Protein AF-A0A5P8YWX4-F1 (afdb_monomer_lite)

pLDDT: mean 84.54, std 13.65, range [39.19, 94.75]

Foldseek 3Di:
DDDDDPPPPPPPPDPDPFDQDDPVLVLVLCLQVVPADCNPPGPVLSVVLVCLVPDPDDLLQSSQVSVCSRVVHDRDRQFAPDDPVLVVLLCVQDPDFPSRNDHNLLSVLLSVLSVDDDNVSSSVLNCQSGVFPQDAPEPQESATSNLQSSLCSLVVPDDPRNDHNSLSSNLVSLSSDPDDSVVSSVVNVVSVD

Radius of gyration: 18.34 Å; chains: 1; bounding box: 52×28×48 Å

Structure (mmCIF, N/CA/C/O backbone):
data_AF-A0A5P8YWX4-F1
#
_entry.id   AF-A0A5P8YWX4-F1
#
loop_
_atom_site.group_PDB
_atom_site.id
_atom_site.type_symbol
_atom_site.label_atom_id
_atom_site.label_alt_id
_atom_site.label_comp_id
_atom_site.label_asym_id
_atom_site.label_entity_id
_atom_site.label_seq_id
_atom_site.pdbx_PDB_ins_code
_atom_site.Cartn_x
_atom_site.Cartn_y
_atom_site.Cartn_z
_atom_site.occupancy
_atom_site.B_iso_or_equiv
_atom_site.auth_seq_id
_atom_site.auth_comp_id
_atom_site.auth_asym_id
_atom_site.auth_atom_id
_atom_site.pdbx_PDB_model_num
ATOM 1 N N . MET A 1 1 ? -32.167 -7.285 -23.814 1.00 39.19 1 MET A N 1
ATOM 2 C CA . MET A 1 1 ? -32.902 -8.255 -22.973 1.00 39.19 1 MET A CA 1
ATOM 3 C C . MET A 1 1 ? -32.133 -8.421 -21.667 1.00 39.19 1 MET A C 1
ATOM 5 O O . MET A 1 1 ? -30.959 -8.718 -21.764 1.00 39.19 1 MET A O 1
ATOM 9 N N . LYS A 1 2 ? -32.805 -8.225 -20.515 1.00 40.38 2 LYS A N 1
ATOM 10 C CA . LYS A 1 2 ? -32.455 -8.711 -19.153 1.00 40.38 2 LYS A CA 1
ATOM 11 C C . LYS A 1 2 ? -31.072 -8.261 -18.615 1.00 40.38 2 LYS A C 1
ATOM 13 O O . LYS A 1 2 ? -30.071 -8.886 -18.910 1.00 40.38 2 LYS A O 1
ATOM 18 N N . ARG A 1 3 ? -30.938 -7.102 -17.953 1.00 44.16 3 ARG A N 1
ATOM 19 C CA . ARG A 1 3 ? -31.113 -6.900 -16.490 1.00 44.16 3 ARG A CA 1
ATOM 20 C C . ARG A 1 3 ? -30.641 -8.101 -15.655 1.00 44.16 3 ARG A C 1
ATOM 22 O O . ARG A 1 3 ? -31.453 -8.976 -15.370 1.00 44.16 3 ARG A O 1
ATOM 29 N N . PHE A 1 4 ? -29.376 -8.095 -15.241 1.00 47.75 4 PHE A N 1
ATOM 30 C CA . PHE A 1 4 ? -28.921 -8.825 -14.059 1.00 47.75 4 PHE A CA 1
ATOM 31 C C . PHE A 1 4 ? -28.901 -7.838 -12.889 1.00 47.75 4 PHE A C 1
ATOM 33 O O . PHE A 1 4 ? -28.035 -6.979 -12.799 1.00 47.75 4 PHE A O 1
ATOM 40 N N . MET A 1 5 ? -29.945 -7.912 -12.062 1.00 52.62 5 MET A N 1
ATOM 41 C CA . MET A 1 5 ? -29.939 -7.395 -10.697 1.00 52.62 5 MET A CA 1
ATOM 42 C C . MET A 1 5 ? -29.104 -8.361 -9.858 1.00 52.62 5 MET A C 1
ATOM 44 O O . MET A 1 5 ? -29.556 -9.475 -9.596 1.00 52.62 5 MET A O 1
ATOM 48 N N . THR A 1 6 ? -27.926 -7.947 -9.415 1.00 44.12 6 THR A N 1
ATOM 49 C CA . THR A 1 6 ? -27.240 -8.557 -8.272 1.00 44.12 6 THR A CA 1
ATOM 50 C C . THR A 1 6 ? -27.617 -7.759 -7.033 1.00 44.12 6 THR A C 1
ATOM 52 O O . THR A 1 6 ? -26.902 -6.874 -6.588 1.00 44.12 6 THR A O 1
ATOM 55 N N . ALA A 1 7 ? -28.813 -8.034 -6.513 1.00 46.25 7 ALA A N 1
ATOM 56 C CA . ALA A 1 7 ? -29.233 -7.548 -5.207 1.00 46.25 7 ALA A CA 1
ATOM 57 C C . ALA A 1 7 ? -28.638 -8.471 -4.137 1.00 46.25 7 ALA A C 1
ATOM 59 O O . ALA A 1 7 ? -29.273 -9.442 -3.721 1.00 46.25 7 ALA A O 1
ATOM 60 N N . THR A 1 8 ? -27.411 -8.188 -3.708 1.00 49.12 8 THR A N 1
ATOM 61 C CA . THR A 1 8 ? -26.844 -8.800 -2.503 1.00 49.12 8 THR A CA 1
ATOM 62 C C . THR A 1 8 ? -27.389 -8.033 -1.303 1.00 49.12 8 THR A C 1
ATOM 64 O O . THR A 1 8 ? -26.783 -7.088 -0.814 1.00 49.12 8 THR A O 1
ATOM 67 N N . ALA A 1 9 ? -28.592 -8.391 -0.853 1.00 44.25 9 ALA A N 1
ATOM 68 C CA . ALA A 1 9 ? -29.139 -7.866 0.392 1.00 44.25 9 ALA A CA 1
ATOM 69 C C . ALA A 1 9 ? -28.382 -8.503 1.569 1.00 44.25 9 ALA A C 1
ATOM 71 O O . ALA A 1 9 ? -28.710 -9.612 2.000 1.00 44.25 9 ALA A O 1
ATOM 72 N N . LEU A 1 10 ? -27.355 -7.811 2.068 1.00 42.59 10 LEU A N 1
ATOM 73 C CA . LEU A 1 10 ? -26.602 -8.186 3.263 1.00 42.59 10 LEU A CA 1
ATOM 74 C C . LEU A 1 10 ? -27.523 -8.087 4.493 1.00 42.59 10 LEU A C 1
ATOM 76 O O . LEU A 1 10 ? -27.617 -7.061 5.159 1.00 42.59 10 LEU A O 1
ATOM 80 N N . THR A 1 11 ? -28.274 -9.153 4.771 1.00 48.34 11 THR A N 1
ATOM 81 C CA . THR A 1 11 ? -29.143 -9.234 5.952 1.00 48.34 11 THR A CA 1
ATOM 82 C C . THR A 1 11 ? -28.307 -9.701 7.143 1.00 48.34 11 THR A C 1
ATOM 84 O O . THR A 1 11 ? -28.280 -10.885 7.471 1.00 48.34 11 THR A O 1
ATOM 87 N N . LEU A 1 12 ? -27.594 -8.773 7.784 1.00 50.06 12 LEU A N 1
ATOM 88 C CA . LEU A 1 12 ? -26.880 -9.015 9.041 1.00 50.06 12 LEU A CA 1
ATOM 89 C C . LEU A 1 12 ? -27.844 -8.855 10.225 1.00 50.06 12 LEU A C 1
ATOM 91 O O . LEU A 1 12 ? -27.969 -7.790 10.819 1.00 50.06 12 LEU A O 1
ATOM 95 N N . ALA A 1 13 ? -28.549 -9.931 10.572 1.00 51.72 13 ALA A N 1
ATOM 96 C CA . ALA A 1 13 ? -29.266 -10.027 11.841 1.00 51.72 13 ALA A CA 1
ATOM 97 C C . ALA A 1 13 ? -28.353 -10.676 12.893 1.00 51.72 13 ALA A C 1
ATOM 99 O O . ALA A 1 13 ? -28.426 -11.881 13.129 1.00 51.72 13 ALA A O 1
ATOM 100 N N . LEU A 1 14 ? -27.490 -9.877 13.525 1.00 47.00 14 LEU A N 1
ATOM 101 C CA . LEU A 1 14 ? -26.753 -10.277 14.725 1.00 47.00 14 LEU A CA 1
ATOM 102 C C . LEU A 1 14 ? -27.191 -9.394 15.896 1.00 47.00 14 LEU A C 1
ATOM 104 O O . LEU A 1 14 ? -26.719 -8.278 16.078 1.00 47.00 14 LEU A O 1
ATOM 108 N N . THR A 1 15 ? -28.118 -9.905 16.707 1.00 47.19 15 THR A N 1
ATOM 109 C CA . THR A 1 15 ? -28.405 -9.363 18.040 1.00 47.19 15 THR A CA 1
ATOM 110 C C . THR A 1 15 ? -27.325 -9.847 19.008 1.00 47.19 15 THR A C 1
ATOM 112 O O . THR A 1 15 ? -27.522 -10.836 19.715 1.00 47.19 15 THR A O 1
ATOM 115 N N . ALA A 1 16 ? -26.171 -9.184 19.005 1.00 47.25 16 ALA A N 1
ATOM 116 C CA . ALA A 1 16 ? -25.170 -9.291 20.063 1.00 47.25 16 ALA A CA 1
ATOM 117 C C . ALA A 1 16 ? -25.320 -8.090 21.022 1.00 47.25 16 ALA A C 1
ATOM 119 O O . ALA A 1 16 ? -25.732 -7.015 20.580 1.00 47.25 16 ALA A O 1
ATOM 120 N N . PRO A 1 17 ? -25.070 -8.251 22.335 1.00 44.94 17 PRO A N 1
ATOM 121 C CA . PRO A 1 17 ? -25.056 -7.124 23.266 1.00 44.94 17 PRO A CA 1
ATOM 122 C C . PRO A 1 17 ? -23.995 -6.108 22.828 1.00 44.94 17 PRO A C 1
ATOM 124 O O . PRO A 1 17 ? -22.892 -6.509 22.470 1.00 44.94 17 PRO A O 1
ATOM 127 N N . ALA A 1 18 ? -24.357 -4.822 22.850 1.00 43.88 18 ALA A N 1
ATOM 128 C CA . ALA A 1 18 ? -23.499 -3.737 22.397 1.00 43.88 18 ALA A CA 1
ATOM 129 C C . ALA A 1 18 ? -22.221 -3.664 23.250 1.00 43.88 18 ALA A C 1
ATOM 131 O O . ALA A 1 18 ? -22.275 -3.259 24.417 1.00 43.88 18 ALA A O 1
ATOM 132 N N . TYR A 1 19 ? -21.097 -4.097 22.691 1.00 54.09 19 TYR A N 1
ATOM 133 C CA . TYR A 1 19 ? -19.775 -3.895 23.264 1.00 54.09 19 TYR A CA 1
ATOM 134 C C . TYR A 1 19 ? -19.095 -2.865 22.380 1.00 54.09 19 TYR A C 1
ATOM 136 O O . TYR A 1 19 ? -18.829 -3.147 21.217 1.00 54.09 19 TYR A O 1
ATOM 144 N N . ALA A 1 20 ? -18.800 -1.695 22.952 1.00 61.38 20 ALA A N 1
ATOM 145 C CA . ALA A 1 20 ? -17.949 -0.718 22.290 1.00 61.38 20 ALA A CA 1
ATOM 146 C C . ALA A 1 20 ? -16.670 -1.416 21.803 1.00 61.38 20 ALA A C 1
ATOM 148 O O . ALA A 1 20 ? -16.073 -2.192 22.558 1.00 61.38 20 ALA A O 1
ATOM 149 N N . ALA A 1 21 ? -16.291 -1.152 20.552 1.00 69.50 21 ALA A N 1
ATOM 150 C CA . ALA A 1 21 ? -15.071 -1.670 19.951 1.00 69.50 21 ALA A CA 1
ATOM 151 C C . ALA A 1 21 ? -13.876 -1.470 20.886 1.00 69.50 21 ALA A C 1
ATOM 153 O O . ALA A 1 21 ? -13.726 -0.414 21.507 1.00 69.50 21 ALA A O 1
ATOM 154 N N . THR A 1 22 ? -13.034 -2.490 21.011 1.00 83.81 22 THR A N 1
ATOM 155 C CA . THR A 1 22 ? -11.826 -2.386 21.826 1.00 83.81 22 THR A CA 1
ATOM 156 C C . THR A 1 22 ? -10.840 -1.408 21.189 1.00 83.81 22 THR A C 1
ATOM 158 O O . THR A 1 22 ? -10.772 -1.288 19.964 1.00 83.81 22 THR A O 1
ATOM 161 N N . ASP A 1 23 ? -10.010 -0.756 22.008 1.00 82.88 23 ASP A N 1
ATOM 162 C CA . ASP A 1 23 ? -8.981 0.175 21.517 1.00 82.88 23 ASP A CA 1
ATOM 163 C C . ASP A 1 23 ? -8.048 -0.480 20.476 1.00 82.88 23 ASP A C 1
ATOM 165 O O . ASP A 1 23 ? -7.588 0.173 19.542 1.00 82.88 23 ASP A O 1
ATOM 169 N N . GLY A 1 24 ? -7.798 -1.790 20.604 1.00 84.25 24 GLY A N 1
ATOM 170 C CA . GLY A 1 24 ? -6.988 -2.554 19.653 1.00 84.25 24 GLY A CA 1
ATOM 171 C C . GLY A 1 24 ? -7.667 -2.767 18.296 1.00 84.25 24 GLY A C 1
ATOM 172 O O . GLY A 1 24 ? -7.013 -2.665 17.259 1.00 84.25 24 GLY A O 1
ATOM 173 N N . GLU A 1 25 ? -8.975 -3.023 18.276 1.00 88.94 25 GLU A N 1
ATOM 174 C CA . GLU A 1 25 ? -9.748 -3.149 17.032 1.00 88.94 25 GLU A CA 1
ATOM 175 C C . GLU A 1 25 ? -9.835 -1.806 16.305 1.00 88.94 25 GLU A C 1
ATOM 177 O O . GLU A 1 25 ? -9.640 -1.750 15.092 1.00 88.94 25 GLU A O 1
ATOM 182 N N . VAL A 1 26 ? -10.041 -0.721 17.058 1.00 88.81 26 VAL A N 1
ATOM 183 C CA . VAL A 1 26 ? -10.022 0.648 16.531 1.00 88.81 26 VAL A CA 1
ATOM 184 C C . VAL A 1 26 ? -8.662 0.959 15.913 1.00 88.81 26 VAL A C 1
ATOM 186 O O . VAL A 1 26 ? -8.604 1.356 14.755 1.00 88.81 26 VAL A O 1
ATOM 189 N N . ALA A 1 27 ? -7.562 0.705 16.626 1.00 88.75 27 ALA A N 1
ATOM 190 C CA . ALA A 1 27 ? -6.216 0.925 16.094 1.00 88.75 27 ALA A CA 1
ATOM 191 C C . ALA A 1 27 ? -5.944 0.100 14.824 1.00 88.75 27 ALA A C 1
ATOM 193 O O . ALA A 1 27 ? -5.340 0.598 13.874 1.00 88.75 27 ALA A O 1
ATOM 194 N N . THR A 1 28 ? -6.434 -1.141 14.781 1.00 91.19 28 THR A N 1
ATOM 195 C CA . THR A 1 28 ? -6.302 -2.014 13.607 1.00 91.19 28 THR A CA 1
ATOM 196 C C . THR A 1 28 ? -7.016 -1.416 12.396 1.00 91.19 28 THR A C 1
ATOM 198 O O . THR A 1 28 ? -6.404 -1.287 11.340 1.00 91.19 28 THR A O 1
ATOM 201 N N . ILE A 1 29 ? -8.275 -0.994 12.540 1.00 92.31 29 ILE A N 1
ATOM 202 C CA . ILE A 1 29 ? -9.041 -0.369 11.449 1.00 92.31 29 ILE A CA 1
ATOM 203 C C . ILE A 1 29 ? -8.408 0.964 11.036 1.00 92.31 29 ILE A C 1
ATOM 205 O O . ILE A 1 29 ? -8.236 1.211 9.844 1.00 92.31 29 ILE A O 1
ATOM 209 N N . GLN A 1 30 ? -8.003 1.789 12.005 1.00 91.62 30 GLN A N 1
ATOM 210 C CA . GLN A 1 30 ? -7.370 3.083 11.751 1.00 91.62 30 GLN A CA 1
ATOM 211 C C . GLN A 1 30 ? -6.076 2.935 10.943 1.00 91.62 30 GLN A C 1
ATOM 213 O O . GLN A 1 30 ? -5.776 3.795 10.126 1.00 91.62 30 GLN A O 1
ATOM 218 N N . SER A 1 31 ? -5.342 1.828 11.104 1.00 91.88 31 SER A N 1
ATOM 219 C CA . SER A 1 31 ? -4.147 1.566 10.293 1.00 91.88 31 SER A CA 1
ATOM 220 C C . SER A 1 31 ? -4.445 1.427 8.795 1.00 91.88 31 SER A C 1
ATOM 222 O O . SER A 1 31 ? -3.581 1.713 7.984 1.00 91.88 31 SER A O 1
ATOM 224 N N . TYR A 1 32 ? -5.660 1.033 8.406 1.00 93.31 32 TYR A N 1
ATOM 225 C CA . TYR A 1 32 ? -6.084 0.960 7.001 1.00 93.31 32 TYR A CA 1
ATOM 226 C C . TYR A 1 32 ? -6.921 2.168 6.561 1.00 93.31 32 TYR A C 1
ATOM 228 O O . TYR A 1 32 ? -7.150 2.363 5.372 1.00 93.31 32 TYR A O 1
ATOM 236 N N . LEU A 1 33 ? -7.407 2.969 7.510 1.00 90.69 33 LEU A N 1
ATOM 237 C CA . LEU A 1 33 ? -8.182 4.183 7.270 1.00 90.69 33 LEU A CA 1
ATOM 238 C C . LEU A 1 33 ? -7.648 5.323 8.150 1.00 90.69 33 LEU A C 1
ATOM 240 O O . LEU A 1 33 ? -8.348 5.773 9.060 1.00 90.69 33 LEU A O 1
ATOM 244 N N . PRO A 1 34 ? -6.423 5.817 7.898 1.00 85.00 34 PRO A N 1
ATOM 245 C CA . PRO A 1 34 ? -5.757 6.756 8.800 1.00 85.00 34 PRO A CA 1
ATOM 246 C C . PRO A 1 34 ? -6.531 8.067 8.985 1.00 85.00 34 PRO A C 1
ATOM 248 O O . PRO A 1 34 ? -6.456 8.678 10.048 1.00 85.00 34 PRO A O 1
ATOM 251 N N . GLU A 1 35 ? -7.321 8.468 7.988 1.00 82.31 35 GLU A N 1
ATOM 252 C CA . GLU A 1 35 ? -8.102 9.711 7.995 1.00 82.31 35 GLU A CA 1
ATOM 253 C C . GLU A 1 35 ? -9.564 9.532 8.437 1.00 82.31 35 GLU A C 1
ATOM 255 O O . GLU A 1 35 ? -10.283 10.522 8.584 1.00 82.31 35 GLU A O 1
ATOM 260 N N . ALA A 1 36 ? -10.035 8.296 8.638 1.00 84.31 36 ALA A N 1
ATOM 261 C CA . ALA A 1 36 ? -11.423 8.058 9.020 1.00 84.31 36 ALA A CA 1
ATOM 262 C C . ALA A 1 36 ? -11.627 8.301 10.518 1.00 84.31 36 ALA A C 1
ATOM 264 O O . ALA A 1 36 ? -10.879 7.787 11.347 1.00 84.31 36 ALA A O 1
ATOM 265 N N . ASP A 1 37 ? -12.679 9.033 10.881 1.00 86.06 37 ASP A N 1
ATOM 266 C CA . ASP A 1 37 ? -13.138 9.072 12.269 1.00 86.06 37 ASP A CA 1
ATOM 267 C C . ASP A 1 37 ? -14.084 7.892 12.515 1.00 86.06 37 ASP A C 1
ATOM 269 O O . ASP A 1 37 ? -15.264 7.922 12.153 1.00 86.06 37 ASP A O 1
ATOM 273 N N . ILE A 1 38 ? -13.548 6.833 13.123 1.00 85.06 38 ILE A N 1
ATOM 274 C CA . ILE A 1 38 ? -14.308 5.615 13.431 1.00 85.06 38 ILE A CA 1
ATOM 275 C C . ILE A 1 38 ? -14.880 5.602 14.854 1.00 85.06 38 ILE A C 1
ATOM 277 O O . ILE A 1 38 ? -15.528 4.635 15.249 1.00 85.06 38 ILE A O 1
ATOM 281 N N . SER A 1 39 ? -14.696 6.676 15.631 1.00 82.44 39 SER A N 1
ATOM 282 C CA . SER A 1 39 ? -15.174 6.752 17.021 1.00 82.44 39 SER A CA 1
ATOM 283 C C . SER A 1 39 ? -16.701 6.683 17.142 1.00 82.44 39 SER A C 1
ATOM 285 O O . SER A 1 39 ? -17.233 6.251 18.165 1.00 82.44 39 SER A O 1
ATOM 287 N N . GLY A 1 40 ? -17.409 7.096 16.087 1.00 82.00 40 GLY A N 1
ATOM 288 C CA . GLY A 1 40 ? -18.867 7.048 15.989 1.00 82.00 40 GLY A CA 1
ATOM 289 C C . GLY A 1 40 ? -19.425 5.783 15.336 1.00 82.00 40 GLY A C 1
ATOM 290 O O . GLY A 1 40 ? -20.639 5.705 15.139 1.00 82.00 40 GLY A O 1
ATOM 291 N N . TRP A 1 41 ? -18.582 4.820 14.952 1.00 87.19 41 TRP A N 1
ATOM 292 C CA . TRP A 1 41 ? -19.046 3.608 14.281 1.00 87.19 41 TRP A CA 1
ATOM 293 C C . TRP A 1 41 ? -19.828 2.698 15.227 1.00 87.19 41 TRP A C 1
ATOM 295 O O . TRP A 1 41 ? -19.520 2.556 16.408 1.00 87.19 41 TRP A O 1
ATOM 305 N N . SER A 1 42 ? -20.849 2.046 14.677 1.00 88.31 42 SER A N 1
ATOM 306 C CA . SER A 1 42 ? -21.568 0.978 15.367 1.00 88.31 42 SER A CA 1
ATOM 307 C C . SER A 1 42 ? -20.741 -0.307 15.424 1.00 88.31 42 SER A C 1
ATOM 309 O O . SER A 1 42 ? -19.942 -0.587 14.530 1.00 88.31 42 SER A O 1
ATOM 311 N N . ASP A 1 43 ? -21.014 -1.159 16.411 1.00 84.75 43 ASP A N 1
ATOM 312 C CA . ASP A 1 43 ? -20.374 -2.476 16.548 1.00 84.75 43 ASP A CA 1
ATOM 313 C C . ASP A 1 43 ? -20.510 -3.329 15.273 1.00 84.75 43 ASP A C 1
ATOM 315 O O . ASP A 1 43 ? -19.611 -4.086 14.913 1.00 84.75 43 ASP A O 1
ATOM 319 N N . ALA A 1 44 ? -21.623 -3.180 14.544 1.00 87.19 44 ALA A N 1
ATOM 320 C CA . ALA A 1 44 ? -21.840 -3.859 13.270 1.00 87.19 44 ALA A CA 1
ATOM 321 C C . ALA A 1 44 ? -20.883 -3.367 12.169 1.00 87.19 44 ALA A C 1
ATOM 323 O O . ALA A 1 44 ? -20.388 -4.178 11.383 1.00 87.19 44 ALA A O 1
ATOM 324 N N . GLN A 1 45 ? -20.595 -2.062 12.120 1.00 90.31 45 GLN A N 1
ATOM 325 C CA . GLN A 1 45 ? -19.623 -1.485 11.184 1.00 90.31 45 GLN A CA 1
ATOM 326 C C . GLN A 1 45 ? -18.201 -1.917 11.541 1.00 90.31 45 GLN A C 1
ATOM 328 O O . GLN A 1 45 ? -17.468 -2.363 10.663 1.00 90.31 45 GLN A O 1
ATOM 333 N N . VAL A 1 46 ? -17.841 -1.892 12.827 1.00 91.62 46 VAL A N 1
ATOM 334 C CA . VAL A 1 46 ? -16.531 -2.368 13.302 1.00 91.62 46 VAL A CA 1
ATOM 335 C C . VAL A 1 46 ? -16.343 -3.850 12.982 1.00 91.62 46 VAL A C 1
ATOM 337 O O . VAL A 1 46 ? -15.333 -4.232 12.399 1.00 91.62 46 VAL A O 1
ATOM 340 N N . SER A 1 47 ? -17.339 -4.691 13.272 1.00 91.00 47 SER A N 1
ATOM 341 C CA . SER A 1 47 ? -17.283 -6.116 12.935 1.00 91.00 47 SER A CA 1
ATOM 342 C C . SER A 1 47 ? -17.155 -6.347 11.425 1.00 91.00 47 SER A C 1
ATOM 344 O O . SER A 1 47 ? -16.388 -7.209 10.998 1.00 91.00 47 SER A O 1
ATOM 346 N N . SER A 1 48 ? -17.859 -5.560 10.607 1.00 92.44 48 SER A N 1
ATOM 347 C CA . SER A 1 48 ? -17.751 -5.639 9.145 1.00 92.44 48 SER A CA 1
ATOM 348 C C . SER A 1 48 ? -16.350 -5.262 8.660 1.00 92.44 48 SER A C 1
ATOM 350 O O . SER A 1 48 ? -15.785 -5.976 7.837 1.00 92.44 48 SER A O 1
ATOM 352 N N . ALA A 1 49 ? -15.756 -4.206 9.217 1.00 93.50 49 ALA A N 1
ATOM 353 C CA . ALA A 1 49 ? -14.399 -3.785 8.891 1.00 93.50 49 ALA A CA 1
ATOM 354 C C . ALA A 1 49 ? -13.349 -4.832 9.269 1.00 93.50 49 ALA A C 1
ATOM 356 O O . ALA A 1 49 ? -12.495 -5.165 8.454 1.00 93.50 49 ALA A O 1
ATOM 357 N N . LEU A 1 50 ? -13.445 -5.424 10.461 1.00 93.31 50 LEU A N 1
ATOM 358 C CA . LEU A 1 50 ? -12.531 -6.493 10.870 1.00 93.31 50 LEU A CA 1
ATOM 359 C C . LEU A 1 50 ? -12.655 -7.729 9.969 1.00 93.31 50 LEU A C 1
ATOM 361 O O . LEU A 1 50 ? -11.645 -8.328 9.614 1.00 93.31 50 LEU A O 1
ATOM 365 N N . ASN A 1 51 ? -13.869 -8.090 9.542 1.00 94.31 51 ASN A N 1
ATOM 366 C CA . ASN A 1 51 ? -14.061 -9.185 8.585 1.00 94.31 51 ASN A CA 1
ATOM 367 C C . ASN A 1 51 ? -13.421 -8.892 7.218 1.00 94.31 51 ASN A C 1
ATOM 369 O O . ASN A 1 51 ? -12.923 -9.816 6.582 1.00 94.31 51 ASN A O 1
ATOM 373 N N . ILE A 1 52 ? -13.427 -7.631 6.772 1.00 94.62 52 ILE A N 1
ATOM 374 C CA . ILE A 1 52 ? -12.718 -7.206 5.557 1.00 94.62 52 ILE A CA 1
ATOM 375 C C . ILE A 1 52 ? -11.203 -7.336 5.763 1.00 94.62 52 ILE A C 1
ATOM 377 O O . ILE A 1 52 ? -10.529 -7.920 4.924 1.00 94.62 52 ILE A O 1
ATOM 381 N N . ILE A 1 53 ? -10.671 -6.857 6.890 1.00 93.31 53 ILE A N 1
ATOM 382 C CA . ILE A 1 53 ? -9.229 -6.891 7.193 1.00 93.31 53 ILE A CA 1
ATOM 383 C C . ILE A 1 53 ? -8.692 -8.323 7.273 1.00 93.31 53 ILE A C 1
ATOM 385 O O . ILE A 1 53 ? -7.602 -8.595 6.786 1.00 93.31 53 ILE A O 1
ATOM 389 N N . TYR A 1 54 ? -9.451 -9.250 7.859 1.00 93.19 54 TYR A N 1
ATOM 390 C CA . TYR A 1 54 ? -9.051 -10.657 7.977 1.00 93.19 54 TYR A CA 1
ATOM 391 C C . TYR A 1 54 ? -9.416 -11.518 6.760 1.00 93.19 54 TYR A C 1
ATOM 393 O O . TYR A 1 54 ? -9.316 -12.746 6.816 1.00 93.19 54 TYR A O 1
ATOM 401 N N . SER A 1 55 ? -9.880 -10.902 5.673 1.00 92.25 55 SER A N 1
ATOM 402 C CA . SER A 1 55 ? -10.123 -11.604 4.417 1.00 92.25 55 SER A CA 1
ATOM 403 C C . SER A 1 55 ? -8.807 -12.034 3.754 1.00 92.25 55 SER A C 1
ATOM 405 O O . SER A 1 55 ? -7.722 -11.610 4.138 1.00 92.25 55 SER A O 1
ATOM 407 N N . ASN A 1 56 ? -8.905 -12.886 2.733 1.00 88.06 56 ASN A N 1
ATOM 408 C CA . ASN A 1 56 ? -7.763 -13.254 1.891 1.00 88.06 56 ASN A CA 1
ATOM 409 C C . ASN A 1 56 ? -7.664 -12.347 0.646 1.00 88.06 56 ASN A C 1
ATOM 411 O O . ASN A 1 56 ? -7.181 -12.784 -0.400 1.00 88.06 56 ASN A O 1
ATOM 415 N N . ASP A 1 57 ? -8.222 -11.137 0.727 1.00 89.06 57 ASP A N 1
ATOM 416 C CA . ASP A 1 57 ? -8.171 -10.146 -0.343 1.00 89.06 57 ASP A CA 1
ATOM 417 C C . ASP A 1 57 ? -6.814 -9.426 -0.361 1.00 89.06 57 ASP A C 1
ATOM 419 O O . ASP A 1 57 ? -6.064 -9.447 0.617 1.00 89.06 57 ASP A O 1
ATOM 423 N N . SER A 1 58 ? -6.499 -8.766 -1.477 1.00 87.56 58 SER A N 1
ATOM 424 C CA . SER A 1 58 ? -5.310 -7.914 -1.555 1.00 87.56 58 SER A CA 1
ATOM 425 C C . SER A 1 58 ? -5.438 -6.713 -0.612 1.00 87.56 58 SER A C 1
ATOM 427 O O . SER A 1 58 ? -6.545 -6.247 -0.334 1.00 87.56 58 SER A O 1
ATOM 429 N N . ARG A 1 59 ? -4.319 -6.137 -0.156 1.00 88.19 59 ARG A N 1
ATOM 430 C CA . ARG A 1 59 ? -4.367 -4.917 0.670 1.00 88.19 59 ARG A CA 1
ATOM 431 C C . ARG A 1 59 ? -5.086 -3.759 -0.015 1.00 88.19 59 ARG A C 1
ATOM 433 O O . ARG A 1 59 ? -5.805 -3.021 0.648 1.00 88.19 59 ARG A O 1
ATOM 440 N N . ALA A 1 60 ? -4.919 -3.623 -1.329 1.00 88.06 60 ALA A N 1
ATOM 441 C CA . ALA A 1 60 ? -5.628 -2.619 -2.113 1.00 88.06 60 ALA A CA 1
ATOM 442 C C . ALA A 1 60 ? -7.152 -2.813 -2.026 1.00 88.06 60 ALA A C 1
ATOM 444 O O . ALA A 1 60 ? -7.886 -1.855 -1.775 1.00 88.06 60 ALA A O 1
ATOM 445 N N . ASP A 1 61 ? -7.626 -4.056 -2.152 1.00 90.19 61 ASP A N 1
ATOM 446 C CA . ASP A 1 61 ? -9.046 -4.388 -2.011 1.00 90.19 61 ASP A CA 1
ATOM 447 C C . ASP A 1 61 ? -9.544 -4.195 -0.580 1.00 90.19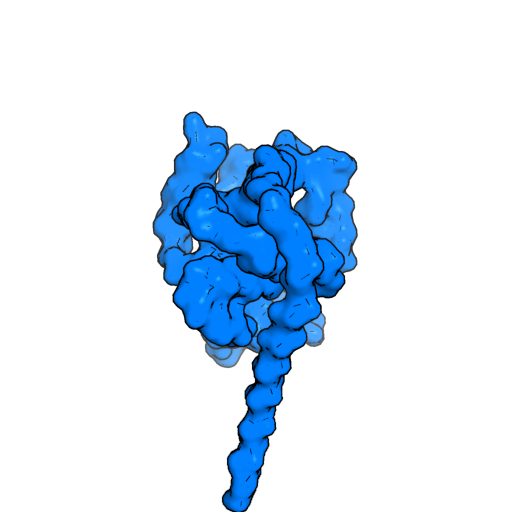 61 ASP A C 1
ATOM 449 O O . ASP A 1 61 ? -10.651 -3.695 -0.386 1.00 90.19 61 ASP A O 1
ATOM 453 N N . ILE A 1 62 ? -8.745 -4.567 0.425 1.00 91.81 62 ILE A N 1
ATOM 454 C CA . ILE A 1 62 ? -9.064 -4.346 1.841 1.00 91.81 62 ILE A CA 1
ATOM 455 C C . ILE A 1 62 ? -9.273 -2.852 2.086 1.00 91.81 62 ILE A C 1
ATOM 457 O O . ILE A 1 62 ? -10.344 -2.461 2.552 1.00 91.81 62 ILE A O 1
ATOM 461 N N . THR A 1 63 ? -8.304 -2.011 1.719 1.00 90.00 63 THR A N 1
ATOM 462 C CA . THR A 1 63 ? -8.407 -0.554 1.865 1.00 90.00 63 THR A CA 1
ATOM 463 C C . THR A 1 63 ? -9.624 -0.016 1.121 1.00 90.00 63 THR A C 1
ATOM 465 O O . THR A 1 63 ? -10.431 0.697 1.711 1.00 90.00 63 THR A O 1
ATOM 468 N N . GLY A 1 64 ? -9.821 -0.402 -0.142 1.00 89.38 64 GLY A N 1
ATOM 469 C CA . GLY A 1 64 ? -10.949 0.076 -0.938 1.00 89.38 64 GLY A CA 1
ATOM 470 C C . GLY A 1 64 ? -12.311 -0.321 -0.357 1.00 89.38 64 GLY A C 1
ATOM 471 O O . GLY A 1 64 ? -13.221 0.507 -0.286 1.00 89.38 64 GLY A O 1
ATOM 472 N N . LYS A 1 65 ? -12.458 -1.559 0.129 1.00 91.88 65 LYS A N 1
ATOM 473 C CA . LYS A 1 65 ? -13.680 -2.036 0.801 1.00 91.88 65 LYS A CA 1
ATOM 474 C C . LYS A 1 65 ? -13.926 -1.307 2.117 1.00 91.88 65 LYS A C 1
ATOM 476 O O . LYS A 1 65 ? -15.073 -0.991 2.426 1.00 91.88 65 LYS A O 1
ATOM 481 N N . LEU A 1 66 ? -12.873 -1.021 2.881 1.00 92.31 66 LEU A N 1
ATOM 482 C CA . LEU A 1 66 ? -12.968 -0.243 4.115 1.00 92.31 66 LEU A CA 1
ATOM 483 C C . LEU A 1 66 ? -13.366 1.210 3.840 1.00 92.31 66 LEU A C 1
ATOM 485 O O . LEU A 1 66 ? -14.225 1.744 4.539 1.00 92.31 66 LEU A O 1
ATOM 489 N N . SER A 1 67 ? -12.801 1.838 2.808 1.00 89.06 67 SER A N 1
ATOM 490 C CA . SER A 1 67 ? -13.180 3.195 2.403 1.00 89.06 67 SER A CA 1
ATOM 491 C C . SER A 1 67 ? -14.632 3.253 1.928 1.00 89.06 67 SER A C 1
ATOM 493 O O . SER A 1 67 ? -15.362 4.158 2.325 1.00 89.06 67 SER A O 1
ATOM 495 N N . ALA A 1 68 ? -15.082 2.261 1.155 1.00 89.88 68 ALA A N 1
ATOM 496 C CA . ALA A 1 68 ? -16.478 2.149 0.738 1.00 89.88 68 ALA A CA 1
ATOM 497 C C . ALA A 1 68 ? -17.417 1.962 1.943 1.00 89.88 68 ALA A C 1
ATOM 499 O O . ALA A 1 68 ? -18.435 2.643 2.045 1.00 89.88 68 ALA A O 1
ATOM 500 N N . LEU A 1 69 ? -17.039 1.117 2.910 1.00 91.12 69 LEU A N 1
ATOM 501 C CA . LEU A 1 69 ? -17.784 0.949 4.161 1.00 91.12 69 LEU A CA 1
ATOM 502 C C . LEU A 1 69 ? -17.873 2.259 4.963 1.00 91.12 69 LEU A C 1
ATOM 504 O O . LEU A 1 69 ? -18.924 2.553 5.528 1.00 91.12 69 LEU A O 1
ATOM 508 N N . TYR A 1 70 ? -16.794 3.045 5.010 1.00 89.88 70 TYR A N 1
ATOM 509 C CA . TYR A 1 70 ? -16.773 4.348 5.680 1.00 89.88 70 TYR A CA 1
ATOM 510 C C . TYR A 1 70 ? -17.674 5.380 4.989 1.00 89.88 70 TYR A C 1
ATOM 512 O O . TYR A 1 70 ? -18.372 6.135 5.665 1.00 89.88 70 TYR A O 1
ATOM 520 N N . ALA A 1 71 ? -17.672 5.399 3.656 1.00 88.00 71 ALA A N 1
ATOM 521 C CA . ALA A 1 71 ? -18.486 6.304 2.851 1.00 88.00 71 ALA A CA 1
ATOM 522 C C . ALA A 1 71 ? -19.965 5.874 2.736 1.00 88.00 71 ALA A C 1
ATOM 524 O O . ALA A 1 71 ? -20.773 6.650 2.231 1.00 88.00 71 ALA A O 1
ATOM 525 N N . ASP A 1 72 ? -20.322 4.677 3.224 1.00 86.56 72 ASP A N 1
ATOM 526 C CA . ASP A 1 72 ? -21.619 4.018 2.992 1.00 86.56 72 ASP A CA 1
ATOM 527 C C . ASP A 1 72 ? -21.917 3.825 1.490 1.00 86.56 72 ASP A C 1
ATOM 529 O O . ASP A 1 72 ? -23.024 4.048 0.995 1.00 86.56 72 ASP A O 1
ATOM 533 N N . GLU A 1 73 ? -20.887 3.421 0.745 1.00 86.50 73 GLU A N 1
ATOM 534 C CA . GLU A 1 73 ? -20.916 3.217 -0.702 1.00 86.50 73 GLU A CA 1
ATOM 535 C C . GLU A 1 73 ? -20.667 1.749 -1.082 1.00 86.50 73 GLU A C 1
ATOM 537 O O . GLU A 1 73 ? -20.162 0.936 -0.305 1.00 86.50 73 GLU A O 1
ATOM 542 N N . GLU A 1 74 ? -21.031 1.391 -2.315 1.00 83.31 74 GLU A N 1
ATOM 543 C CA . GLU A 1 74 ? -20.670 0.091 -2.881 1.00 83.31 74 GLU A CA 1
ATOM 544 C C . GLU A 1 74 ? -19.195 0.102 -3.293 1.00 83.31 74 GLU A C 1
ATOM 546 O O . GLU A 1 74 ? -18.754 0.981 -4.033 1.00 83.31 74 GLU A O 1
ATOM 551 N N . PHE A 1 75 ? -18.435 -0.901 -2.845 1.00 83.88 75 PHE A N 1
ATOM 552 C CA . PHE A 1 75 ? -17.057 -1.069 -3.288 1.00 83.88 75 PHE A CA 1
ATOM 553 C C . PHE A 1 75 ? -17.016 -1.394 -4.781 1.00 83.88 75 PHE A C 1
ATOM 555 O O . PHE A 1 75 ? -17.491 -2.444 -5.221 1.00 83.88 75 PHE A O 1
ATOM 562 N N . VAL A 1 76 ? -16.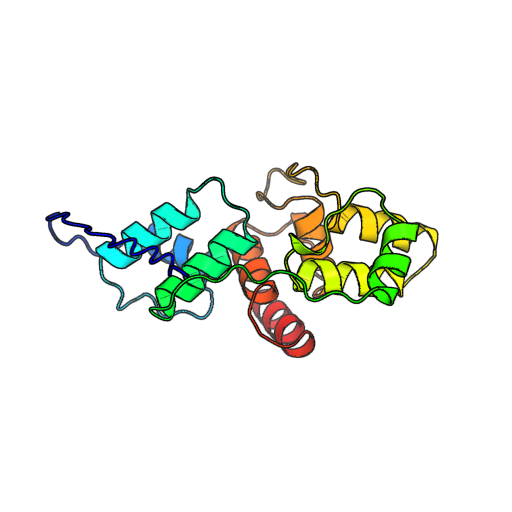384 -0.509 -5.543 1.00 78.38 76 VAL A N 1
ATOM 563 C CA . VAL A 1 76 ? -16.023 -0.750 -6.936 1.00 78.38 76 VAL A CA 1
ATOM 564 C C . VAL A 1 76 ? -14.505 -0.914 -6.986 1.00 78.38 76 VAL A C 1
ATOM 566 O O . VAL A 1 76 ? -13.801 0.032 -6.627 1.00 78.38 76 VAL A O 1
ATOM 569 N N . PRO A 1 77 ? -13.984 -2.077 -7.420 1.00 71.31 77 PRO A N 1
ATOM 570 C CA . PRO A 1 77 ? -12.550 -2.264 -7.584 1.00 71.31 77 PRO A CA 1
ATOM 571 C C . PRO A 1 77 ? -11.989 -1.184 -8.509 1.00 71.31 77 PRO A C 1
ATOM 573 O O . PRO A 1 77 ? -12.448 -1.029 -9.645 1.00 71.31 77 PRO A O 1
ATOM 576 N N . MET A 1 78 ? -11.010 -0.426 -8.021 1.00 65.88 78 MET A N 1
ATOM 577 C CA . MET A 1 78 ? -10.323 0.582 -8.822 1.00 65.88 78 MET A CA 1
ATOM 578 C C . MET A 1 78 ? -9.289 -0.106 -9.709 1.00 65.88 78 MET A C 1
ATOM 580 O O . MET A 1 78 ? -8.121 -0.234 -9.355 1.00 65.88 78 MET A O 1
ATOM 584 N N . THR A 1 79 ? -9.743 -0.573 -10.866 1.00 75.25 79 THR A N 1
ATOM 585 C CA . THR A 1 79 ? -8.882 -1.151 -11.900 1.00 75.25 79 THR A CA 1
ATOM 586 C C . THR A 1 79 ? -8.086 -0.070 -12.614 1.00 75.25 79 THR A C 1
ATOM 588 O O . THR A 1 79 ? -8.614 1.017 -12.887 1.00 75.25 79 THR A O 1
ATOM 591 N N . ALA A 1 80 ? -6.849 -0.382 -12.990 1.00 83.06 80 ALA A N 1
ATOM 592 C CA . ALA A 1 80 ? -6.045 0.542 -13.764 1.00 83.06 80 ALA A CA 1
ATOM 593 C C . ALA A 1 80 ? -6.667 0.870 -15.132 1.00 83.06 80 ALA A C 1
ATOM 595 O O . ALA A 1 80 ? -7.100 0.001 -15.888 1.00 83.06 80 ALA A O 1
ATOM 596 N N . SER A 1 81 ? -6.697 2.159 -15.457 1.00 86.56 81 SER A N 1
ATOM 597 C CA . SER A 1 81 ? -7.005 2.689 -16.783 1.00 86.56 81 SER A CA 1
ATOM 598 C C . SER A 1 81 ? -5.689 2.977 -17.490 1.00 86.56 81 SER A C 1
ATOM 600 O O . SER A 1 81 ? -5.174 4.088 -17.409 1.00 86.56 81 SER A O 1
ATOM 602 N N . ILE A 1 82 ? -5.151 1.956 -18.152 1.00 89.25 82 ILE A N 1
ATOM 603 C CA . ILE A 1 82 ? -3.857 1.994 -18.836 1.00 89.25 82 ILE A CA 1
ATOM 604 C C . ILE A 1 82 ? -4.034 2.139 -20.356 1.00 89.25 82 ILE A C 1
ATOM 606 O O . ILE A 1 82 ? -4.981 1.607 -20.943 1.00 89.25 82 ILE A O 1
ATOM 610 N N . THR A 1 83 ? -3.133 2.869 -21.012 1.00 91.62 83 THR A N 1
ATOM 611 C CA . THR A 1 83 ? -3.116 3.036 -22.474 1.00 91.62 83 THR A CA 1
ATOM 612 C C . THR A 1 83 ? -2.257 1.979 -23.176 1.00 91.62 83 THR A C 1
ATOM 614 O O . THR A 1 83 ? -1.342 1.413 -22.587 1.00 91.62 83 THR A O 1
ATOM 617 N N . GLU A 1 84 ? -2.482 1.752 -24.478 1.00 90.75 84 GLU A N 1
ATOM 618 C CA . GLU A 1 84 ? -1.642 0.839 -25.282 1.00 90.75 84 GLU A CA 1
ATOM 619 C C . GLU A 1 84 ? -0.157 1.240 -25.284 1.00 90.75 84 GLU A C 1
ATOM 621 O O . GLU A 1 84 ? 0.719 0.381 -25.330 1.00 90.75 84 GLU A O 1
ATOM 626 N N . ALA A 1 85 ? 0.134 2.543 -25.225 1.00 90.69 85 ALA A N 1
ATOM 627 C CA . ALA A 1 85 ? 1.506 3.036 -25.177 1.00 90.69 85 ALA A CA 1
ATOM 628 C C . ALA A 1 85 ? 2.187 2.705 -23.841 1.00 90.69 85 ALA A C 1
ATOM 630 O O . ALA A 1 85 ? 3.361 2.353 -23.828 1.00 90.69 85 ALA A O 1
ATOM 631 N N . GLU A 1 86 ? 1.458 2.799 -22.730 1.00 92.62 86 GLU A N 1
ATOM 632 C CA . GLU A 1 86 ? 1.966 2.441 -21.403 1.00 92.62 86 GLU A CA 1
ATOM 633 C C . GLU A 1 86 ? 2.116 0.929 -21.249 1.00 92.62 86 GLU A C 1
ATOM 635 O O . GLU A 1 86 ? 3.135 0.486 -20.729 1.00 92.62 86 GLU A O 1
ATOM 640 N N . ILE A 1 87 ? 1.174 0.141 -21.781 1.00 91.88 87 ILE A N 1
ATOM 641 C CA . ILE A 1 87 ? 1.315 -1.319 -21.872 1.00 91.88 87 ILE A CA 1
ATOM 642 C C . ILE A 1 87 ? 2.605 -1.665 -22.618 1.00 91.88 87 ILE A C 1
ATOM 644 O O . ILE A 1 87 ? 3.427 -2.401 -22.092 1.00 91.88 87 ILE A O 1
ATOM 648 N N . ALA A 1 88 ? 2.843 -1.069 -23.791 1.00 91.75 88 ALA A N 1
ATOM 649 C CA . ALA A 1 88 ? 4.053 -1.337 -24.568 1.00 91.75 88 ALA A CA 1
ATOM 650 C C . ALA A 1 88 ? 5.351 -0.975 -23.823 1.00 91.75 88 ALA A C 1
ATOM 652 O O . ALA A 1 88 ? 6.377 -1.611 -24.051 1.00 91.75 88 ALA A O 1
ATOM 653 N N . ILE A 1 89 ? 5.317 0.036 -22.945 1.00 91.56 89 ILE A N 1
ATOM 654 C CA . ILE A 1 89 ? 6.452 0.380 -22.078 1.00 91.56 89 ILE A CA 1
ATOM 655 C C . ILE A 1 89 ? 6.660 -0.704 -21.018 1.00 91.56 89 ILE A C 1
ATOM 657 O O . ILE A 1 89 ? 7.793 -1.110 -20.791 1.00 91.56 89 ILE A O 1
ATOM 661 N N . LEU A 1 90 ? 5.600 -1.161 -20.349 1.00 93.19 90 LEU A N 1
ATOM 662 C CA . LEU A 1 90 ? 5.712 -2.147 -19.270 1.00 93.19 90 LEU A CA 1
ATOM 663 C C . LEU A 1 90 ? 6.026 -3.561 -19.792 1.00 93.19 90 LEU A C 1
ATOM 665 O O . LEU A 1 90 ? 6.813 -4.266 -19.156 1.00 93.19 90 LEU A O 1
ATOM 669 N N . ASP A 1 91 ? 5.504 -3.927 -20.965 1.00 93.06 91 ASP A N 1
ATOM 670 C CA . ASP A 1 91 ? 5.754 -5.202 -21.657 1.00 93.06 91 ASP A CA 1
ATOM 671 C C . ASP A 1 91 ? 7.239 -5.391 -22.035 1.00 93.06 91 ASP A C 1
ATOM 673 O O . ASP A 1 91 ? 7.704 -6.512 -22.243 1.00 93.06 91 ASP A O 1
ATOM 677 N N . GLU A 1 92 ? 8.024 -4.307 -22.111 1.00 91.06 92 GLU A N 1
ATOM 678 C CA . GLU A 1 92 ? 9.480 -4.389 -22.305 1.00 91.06 92 GLU A CA 1
ATOM 679 C C . GLU A 1 92 ? 10.191 -5.023 -21.093 1.00 91.06 92 GLU A C 1
ATOM 681 O O . GLU A 1 92 ? 11.262 -5.622 -21.230 1.00 91.06 92 GLU A O 1
ATOM 686 N N . TYR A 1 93 ? 9.595 -4.927 -19.901 1.00 91.25 93 TYR A N 1
ATOM 687 C CA . TYR A 1 93 ? 10.213 -5.342 -18.640 1.00 91.25 93 TYR A CA 1
ATOM 688 C C . TYR A 1 93 ? 9.647 -6.649 -18.083 1.00 91.25 93 TYR A C 1
ATOM 690 O O . TYR A 1 93 ? 10.406 -7.451 -17.513 1.00 91.25 93 TYR A O 1
ATOM 698 N N . VAL A 1 94 ? 8.334 -6.848 -18.224 1.00 90.81 94 VAL A N 1
ATOM 699 C CA . VAL A 1 94 ? 7.577 -7.991 -17.699 1.00 90.81 94 VAL A CA 1
ATOM 700 C C . VAL A 1 94 ? 6.624 -8.526 -18.759 1.00 90.81 94 VAL A C 1
ATOM 702 O O . VAL A 1 94 ? 6.027 -7.755 -19.491 1.00 90.81 94 VAL A O 1
ATOM 705 N N . ASP A 1 95 ? 6.465 -9.847 -18.822 1.00 89.62 95 ASP A N 1
ATOM 706 C CA . ASP A 1 95 ? 5.535 -10.507 -19.745 1.00 89.62 95 ASP A CA 1
ATOM 707 C C . ASP A 1 95 ? 4.386 -11.161 -18.962 1.00 89.62 95 ASP A C 1
ATOM 709 O O . ASP A 1 95 ? 4.570 -11.614 -17.827 1.00 89.62 95 ASP A O 1
ATOM 713 N N . GLY A 1 96 ? 3.205 -11.226 -19.578 1.00 84.81 96 GLY A N 1
ATOM 714 C CA . GLY A 1 96 ? 2.037 -11.937 -19.053 1.00 84.81 96 GLY A CA 1
ATOM 715 C C . GLY A 1 96 ? 1.322 -11.276 -17.869 1.00 84.81 96 GLY A C 1
ATOM 716 O O . GLY A 1 96 ? 0.553 -11.956 -17.190 1.00 84.81 96 GLY A O 1
ATOM 717 N N . VAL A 1 97 ? 1.556 -9.986 -17.610 1.00 88.50 97 VAL A N 1
ATOM 718 C CA . VAL A 1 97 ? 0.865 -9.231 -16.552 1.00 88.50 97 VAL A CA 1
ATOM 719 C C . VAL A 1 97 ? -0.46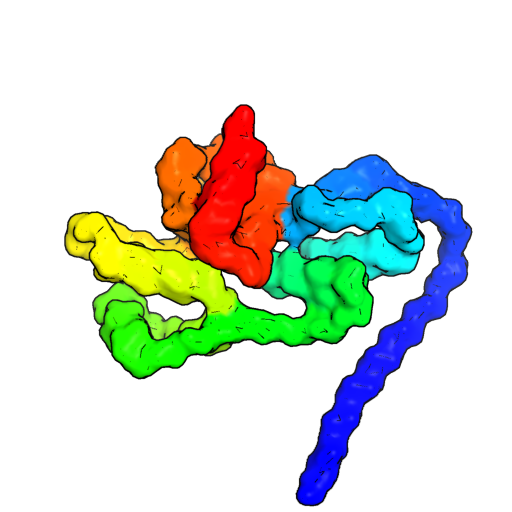5 -8.690 -17.078 1.00 88.50 97 VAL A C 1
ATOM 721 O O . VAL A 1 97 ? -0.515 -8.017 -18.104 1.00 88.50 97 VAL A O 1
ATOM 724 N N . ASP A 1 98 ? -1.557 -8.951 -16.358 1.00 88.81 98 ASP A N 1
ATOM 725 C CA . ASP A 1 98 ? -2.840 -8.298 -16.626 1.00 88.81 98 ASP A CA 1
ATOM 726 C C . ASP A 1 98 ? -2.920 -6.973 -15.862 1.00 88.81 98 ASP A C 1
ATOM 728 O O . ASP A 1 98 ? -3.391 -6.908 -14.725 1.00 88.81 98 ASP A O 1
ATOM 732 N N . TYR A 1 99 ? -2.456 -5.898 -16.500 1.00 87.69 99 TYR A N 1
ATOM 733 C CA . TYR A 1 99 ? -2.439 -4.556 -15.911 1.00 87.69 99 TYR A CA 1
ATOM 734 C C . TYR A 1 99 ? -3.825 -4.049 -15.511 1.00 87.69 99 TYR A C 1
ATOM 736 O O . TYR A 1 99 ? -3.934 -3.225 -14.609 1.00 87.69 99 TYR A O 1
ATOM 744 N N . THR A 1 100 ? -4.892 -4.539 -16.149 1.00 85.31 100 THR A N 1
ATOM 745 C CA . THR A 1 100 ? -6.261 -4.096 -15.847 1.00 85.31 100 THR A CA 1
ATOM 746 C C . THR A 1 100 ? -6.760 -4.622 -14.505 1.00 85.31 100 THR A C 1
ATOM 748 O O . THR A 1 100 ? -7.672 -4.047 -13.920 1.00 85.31 100 THR A O 1
ATOM 751 N N . MET A 1 101 ? -6.137 -5.679 -13.988 1.00 83.88 101 MET A N 1
ATOM 752 C CA . MET A 1 101 ? -6.424 -6.240 -12.669 1.00 83.88 101 MET A CA 1
ATOM 753 C C . MET A 1 101 ? -5.587 -5.600 -11.557 1.00 83.88 101 MET A C 1
ATOM 755 O O . MET A 1 101 ? -5.777 -5.931 -10.389 1.00 83.88 101 MET A O 1
ATOM 759 N N . LEU A 1 102 ? -4.658 -4.704 -11.900 1.00 87.50 102 LEU A N 1
ATOM 760 C CA . LEU A 1 102 ? -3.808 -4.035 -10.925 1.00 87.50 102 LEU A CA 1
ATOM 761 C C . LEU A 1 102 ? -4.442 -2.728 -10.426 1.00 87.50 102 LEU A C 1
ATOM 763 O O . LEU A 1 102 ? -5.166 -2.059 -11.176 1.00 87.50 102 LEU A O 1
ATOM 767 N N . PRO A 1 103 ? -4.139 -2.320 -9.181 1.00 88.81 103 PRO A N 1
ATOM 768 C CA . PRO A 1 103 ? -4.489 -0.996 -8.688 1.00 88.81 103 PRO A CA 1
ATOM 769 C C . PRO A 1 103 ? -3.806 0.102 -9.512 1.00 88.81 103 PRO A C 1
ATOM 771 O O . PRO A 1 103 ? -2.635 -0.027 -9.881 1.00 88.81 103 PRO A O 1
ATOM 774 N N . GLN A 1 104 ? -4.502 1.224 -9.728 1.00 88.88 104 GLN A N 1
ATOM 775 C CA . GLN A 1 104 ? -3.932 2.390 -10.421 1.00 88.88 104 GLN A CA 1
ATOM 776 C C . GLN A 1 104 ? -2.572 2.846 -9.861 1.00 88.88 104 GLN A C 1
ATOM 778 O O . GLN A 1 104 ? -1.639 2.998 -10.648 1.00 88.88 104 GLN A O 1
ATOM 783 N N . PRO A 1 105 ? -2.389 2.993 -8.531 1.00 90.25 105 PRO A N 1
ATOM 784 C CA . PRO A 1 105 ? -1.110 3.444 -7.980 1.00 90.25 105 PRO A CA 1
ATOM 785 C C . PRO A 1 105 ? 0.059 2.506 -8.299 1.00 90.25 105 PRO A C 1
ATOM 787 O O . PRO A 1 105 ? 1.185 2.966 -8.476 1.00 90.25 105 PRO A O 1
ATOM 790 N N . THR A 1 106 ? -0.201 1.200 -8.411 1.00 92.31 106 THR A N 1
ATOM 791 C CA . THR A 1 106 ? 0.808 0.199 -8.782 1.00 92.31 106 THR A CA 1
ATOM 792 C C . THR A 1 106 ? 1.261 0.389 -10.226 1.00 92.31 106 THR A C 1
ATOM 794 O O . THR A 1 106 ? 2.461 0.378 -10.506 1.00 92.31 106 THR A O 1
ATOM 797 N N . VAL A 1 107 ? 0.317 0.621 -11.142 1.00 92.44 107 VAL A N 1
ATOM 798 C CA . VAL A 1 107 ? 0.614 0.878 -12.558 1.00 92.44 107 VAL A CA 1
ATOM 799 C C . VAL A 1 107 ? 1.343 2.209 -12.733 1.00 92.44 107 VAL A C 1
ATOM 801 O O . VAL A 1 107 ? 2.383 2.251 -13.392 1.00 92.44 107 VAL A O 1
ATOM 804 N N . ASP A 1 108 ? 0.876 3.271 -12.079 1.00 91.44 108 ASP A N 1
ATOM 805 C CA . ASP A 1 108 ? 1.521 4.587 -12.113 1.00 91.44 108 ASP A CA 1
ATOM 806 C C . ASP A 1 108 ? 2.959 4.529 -11.579 1.00 91.44 108 ASP A C 1
ATOM 808 O O . ASP A 1 108 ? 3.881 5.102 -12.170 1.00 91.44 108 ASP A O 1
ATOM 812 N N . ALA A 1 109 ? 3.176 3.809 -10.474 1.00 92.00 109 ALA A N 1
ATOM 813 C CA . ALA A 1 109 ? 4.505 3.584 -9.921 1.00 92.00 109 ALA A CA 1
ATOM 814 C C . ALA A 1 109 ? 5.399 2.800 -10.889 1.00 92.00 109 ALA A C 1
ATOM 816 O O . ALA A 1 109 ? 6.570 3.152 -11.049 1.00 92.00 109 ALA A O 1
ATOM 817 N N . ALA A 1 110 ? 4.865 1.782 -11.570 1.00 93.69 110 ALA A N 1
ATOM 818 C CA . ALA A 1 110 ? 5.622 0.986 -12.530 1.00 93.69 110 ALA A CA 1
ATOM 819 C C . ALA A 1 110 ? 6.015 1.804 -13.767 1.00 93.69 110 ALA A C 1
ATOM 821 O O . ALA A 1 110 ? 7.164 1.750 -14.202 1.00 93.69 110 ALA A O 1
ATOM 822 N N . ILE A 1 111 ? 5.109 2.632 -14.295 1.00 92.38 111 ILE A N 1
ATOM 823 C CA . ILE A 1 111 ? 5.405 3.544 -15.409 1.00 92.38 111 ILE A CA 1
ATOM 824 C C . ILE A 1 111 ? 6.473 4.561 -14.991 1.00 92.38 111 ILE A C 1
ATOM 826 O O . ILE A 1 111 ? 7.441 4.787 -15.722 1.00 92.38 111 ILE A O 1
ATOM 830 N N . ALA A 1 112 ? 6.345 5.146 -13.797 1.00 91.12 112 ALA A N 1
ATOM 831 C CA . ALA A 1 112 ? 7.344 6.068 -13.265 1.00 91.12 112 ALA A CA 1
ATOM 832 C C . ALA A 1 112 ? 8.712 5.386 -13.086 1.00 91.12 112 ALA A C 1
ATOM 834 O O . ALA A 1 112 ? 9.745 5.980 -13.408 1.00 91.12 112 ALA A O 1
ATOM 835 N N . ALA A 1 113 ? 8.733 4.133 -12.622 1.00 91.81 113 ALA A N 1
ATOM 836 C CA . ALA A 1 113 ? 9.947 3.333 -12.511 1.00 91.81 113 ALA A CA 1
ATOM 837 C C . ALA A 1 113 ? 10.574 3.063 -13.887 1.00 91.81 113 ALA A C 1
ATOM 839 O O . ALA A 1 113 ? 11.765 3.296 -14.049 1.00 91.81 113 ALA A O 1
ATOM 840 N N . ALA A 1 114 ? 9.789 2.684 -14.898 1.00 91.31 114 ALA A N 1
ATOM 841 C CA . ALA A 1 114 ? 10.268 2.455 -16.265 1.00 91.31 114 ALA A CA 1
ATOM 842 C C . ALA A 1 114 ? 10.887 3.709 -16.916 1.00 91.31 114 ALA A C 1
ATOM 844 O O . ALA A 1 114 ? 11.740 3.613 -17.800 1.00 91.31 114 ALA A O 1
ATOM 845 N N . GLN A 1 115 ? 10.472 4.900 -16.482 1.00 88.06 115 GLN A N 1
ATOM 846 C CA . GLN A 1 115 ? 10.912 6.176 -17.049 1.00 88.06 115 GLN A CA 1
ATOM 847 C C . GLN A 1 115 ? 12.029 6.869 -16.249 1.00 88.06 115 GLN A C 1
ATOM 849 O O . GLN A 1 115 ? 12.538 7.900 -16.695 1.00 88.06 115 GLN A O 1
ATOM 854 N N . SER A 1 116 ? 12.438 6.340 -15.090 1.00 82.06 116 SER A N 1
ATOM 855 C CA . SER A 1 116 ? 13.369 7.017 -14.174 1.00 82.06 116 SER A CA 1
ATOM 856 C C . SER A 1 116 ? 14.557 6.148 -13.743 1.00 82.06 116 SER A C 1
ATOM 858 O O . SER A 1 116 ? 14.458 4.935 -13.639 1.00 82.06 116 SER A O 1
ATOM 860 N N . GLY A 1 117 ? 15.711 6.771 -13.477 1.00 72.56 117 GLY A N 1
ATOM 861 C CA . GLY A 1 117 ? 16.924 6.070 -13.019 1.00 72.56 117 GLY A CA 1
ATOM 862 C C . GLY A 1 117 ? 17.739 5.404 -14.134 1.00 72.56 117 GLY A C 1
ATOM 863 O O . GLY A 1 117 ? 17.523 5.681 -15.317 1.00 72.56 117 GLY A O 1
ATOM 864 N N . ASP A 1 118 ? 18.689 4.553 -13.746 1.00 77.06 118 ASP A N 1
ATOM 865 C CA . ASP A 1 118 ? 19.563 3.800 -14.654 1.00 77.06 118 ASP A CA 1
ATOM 866 C C . ASP A 1 118 ? 18.865 2.547 -15.206 1.00 77.06 118 ASP A C 1
ATOM 868 O O . ASP A 1 118 ? 17.998 1.970 -14.559 1.00 77.06 118 ASP A O 1
ATOM 872 N N . GLU A 1 119 ? 19.239 2.114 -16.413 1.00 73.06 119 GLU A N 1
ATOM 873 C CA . GLU A 1 119 ? 18.520 1.081 -17.181 1.00 73.06 119 GLU A CA 1
ATOM 874 C C . GLU A 1 119 ? 18.352 -0.257 -16.439 1.00 73.06 119 GLU A C 1
ATOM 876 O O . GLU A 1 119 ? 17.266 -0.832 -16.451 1.00 73.06 119 GLU A O 1
ATOM 881 N N . SER A 1 120 ? 19.385 -0.718 -15.727 1.00 73.06 120 SER A N 1
ATOM 882 C CA . SER A 1 120 ? 19.310 -1.945 -14.920 1.00 73.06 120 SER A CA 1
ATOM 883 C C . SER A 1 120 ? 18.373 -1.799 -13.715 1.00 73.06 120 SER A C 1
ATOM 885 O O . SER A 1 120 ? 17.573 -2.691 -13.447 1.00 73.06 120 SER A O 1
ATOM 887 N N . ASP A 1 121 ? 18.416 -0.651 -13.034 1.00 83.31 121 ASP A N 1
ATOM 888 C CA . ASP A 1 121 ? 17.600 -0.388 -11.843 1.00 83.31 121 ASP A CA 1
ATOM 889 C C . ASP A 1 121 ? 16.109 -0.248 -12.191 1.00 83.31 121 ASP A C 1
ATOM 891 O O . ASP A 1 121 ? 15.244 -0.557 -11.369 1.00 83.31 121 ASP A O 1
ATOM 895 N N . ARG A 1 122 ? 15.791 0.198 -13.415 1.00 87.94 122 ARG A N 1
ATOM 896 C CA . ARG A 1 122 ? 14.410 0.287 -13.919 1.00 87.94 122 ARG A CA 1
ATOM 897 C C . ARG A 1 122 ? 13.752 -1.077 -13.956 1.00 87.94 122 ARG A C 1
ATOM 899 O O . ARG A 1 122 ? 12.660 -1.245 -13.422 1.00 87.94 122 ARG A O 1
ATOM 906 N N . ALA A 1 123 ? 14.423 -2.045 -14.575 1.00 88.38 123 ALA A N 1
ATOM 907 C CA . ALA A 1 123 ? 13.845 -3.357 -14.811 1.00 88.38 123 ALA A CA 1
ATOM 908 C C . ALA A 1 123 ? 13.526 -4.087 -13.504 1.00 88.38 123 ALA A C 1
ATOM 910 O O . ALA A 1 123 ? 12.459 -4.686 -13.382 1.00 88.38 123 ALA A O 1
ATOM 911 N N . ASP A 1 124 ? 14.411 -3.985 -12.515 1.00 89.19 124 ASP A N 1
ATOM 912 C CA . ASP A 1 124 ? 14.209 -4.624 -11.216 1.00 89.19 124 ASP A CA 1
ATOM 913 C C . ASP A 1 124 ? 13.068 -3.965 -10.429 1.00 89.19 124 ASP A C 1
ATOM 915 O O . ASP A 1 124 ? 12.242 -4.665 -9.844 1.00 89.19 124 ASP A O 1
ATOM 919 N N . ARG A 1 125 ? 12.937 -2.633 -10.483 1.00 88.81 125 ARG A N 1
ATOM 920 C CA . ARG A 1 125 ? 11.822 -1.916 -9.836 1.00 88.81 125 ARG A CA 1
ATOM 921 C C . ARG A 1 125 ? 10.477 -2.202 -10.491 1.00 88.81 125 ARG A C 1
ATOM 923 O O . ARG A 1 125 ? 9.493 -2.415 -9.790 1.00 88.81 125 ARG A O 1
ATOM 930 N N . VAL A 1 126 ? 10.428 -2.219 -11.823 1.00 93.19 126 VAL A N 1
ATOM 931 C CA . VAL A 1 126 ? 9.203 -2.538 -12.571 1.00 93.19 126 VAL A CA 1
ATOM 932 C C . VAL A 1 126 ? 8.759 -3.971 -12.269 1.00 93.19 126 VAL A C 1
ATOM 934 O O . VAL A 1 126 ? 7.580 -4.199 -12.008 1.00 93.19 126 VAL A O 1
ATOM 937 N N . ARG A 1 127 ? 9.695 -4.928 -12.216 1.00 91.75 127 ARG A N 1
ATOM 938 C CA . ARG A 1 127 ? 9.398 -6.313 -11.818 1.00 91.75 127 ARG A CA 1
ATOM 939 C C . ARG A 1 127 ? 8.887 -6.413 -10.392 1.00 91.75 127 ARG A C 1
ATOM 941 O O . ARG A 1 127 ? 7.866 -7.056 -10.190 1.00 91.75 127 ARG A O 1
ATOM 948 N N . ALA A 1 128 ? 9.547 -5.755 -9.441 1.00 91.69 128 ALA A N 1
ATOM 949 C CA . ALA A 1 128 ? 9.119 -5.756 -8.046 1.00 91.69 128 ALA A CA 1
ATOM 950 C C . ALA A 1 128 ? 7.661 -5.292 -7.894 1.00 91.69 128 ALA A C 1
ATOM 952 O O . ALA A 1 128 ? 6.892 -5.924 -7.185 1.00 91.69 128 ALA A O 1
ATOM 953 N N . LEU A 1 129 ? 7.262 -4.235 -8.610 1.00 92.75 129 LEU A N 1
ATOM 954 C CA . LEU A 1 129 ? 5.904 -3.682 -8.550 1.00 92.75 129 LEU A CA 1
ATOM 955 C C . LEU A 1 129 ? 4.835 -4.572 -9.200 1.00 92.75 129 LEU A C 1
ATOM 957 O O . LEU A 1 129 ? 3.692 -4.576 -8.751 1.00 92.75 129 LEU A O 1
ATOM 961 N N . LEU A 1 130 ? 5.174 -5.266 -10.289 1.00 91.88 130 LEU A N 1
ATOM 962 C CA . LEU A 1 130 ? 4.190 -5.919 -11.163 1.00 91.88 130 LEU A CA 1
ATOM 963 C C . LEU A 1 130 ? 4.158 -7.445 -11.048 1.00 91.88 130 LEU A C 1
ATOM 965 O O . LEU A 1 130 ? 3.182 -8.068 -11.459 1.00 91.88 130 LEU A O 1
ATOM 969 N N . GLN A 1 131 ? 5.224 -8.047 -10.531 1.00 88.56 131 GLN A N 1
ATOM 970 C CA . GLN A 1 131 ? 5.372 -9.491 -10.346 1.00 88.56 131 GLN A CA 1
ATOM 971 C C . GLN A 1 131 ? 5.600 -9.824 -8.873 1.00 88.56 131 GLN A C 1
ATOM 973 O O . GLN A 1 131 ? 6.390 -10.709 -8.552 1.00 88.56 131 GLN A O 1
ATOM 978 N N . ASP A 1 132 ? 4.921 -9.093 -7.992 1.00 83.62 132 ASP A N 1
ATOM 979 C CA . ASP A 1 132 ? 4.944 -9.363 -6.563 1.00 83.62 132 ASP A CA 1
ATOM 980 C C . ASP A 1 132 ? 4.526 -10.815 -6.297 1.00 83.62 132 ASP A C 1
ATOM 982 O O . ASP A 1 132 ? 3.433 -11.250 -6.669 1.00 83.62 132 ASP A O 1
ATOM 986 N N . ASP A 1 133 ? 5.423 -11.581 -5.687 1.00 79.44 133 ASP A N 1
ATOM 987 C CA . ASP A 1 133 ? 5.212 -12.988 -5.346 1.00 79.44 133 ASP A CA 1
ATOM 988 C C . ASP A 1 133 ? 4.414 -13.157 -4.046 1.00 79.44 133 ASP A C 1
ATOM 990 O O . ASP A 1 133 ? 4.055 -14.277 -3.670 1.00 79.44 133 ASP A O 1
ATOM 994 N N . GLY A 1 134 ? 4.091 -12.039 -3.387 1.00 81.06 134 GLY A N 1
ATOM 995 C CA . GLY A 1 134 ? 3.380 -12.002 -2.118 1.00 81.06 134 GLY A CA 1
ATOM 996 C C . GLY A 1 134 ? 4.246 -12.443 -0.940 1.00 81.06 134 GLY A C 1
ATOM 997 O O . GLY A 1 134 ? 3.720 -12.637 0.159 1.00 81.06 134 GLY A O 1
ATOM 998 N N . GLU A 1 135 ? 5.554 -12.633 -1.141 1.00 84.69 135 GLU A N 1
ATOM 999 C CA . GLU A 1 135 ? 6.461 -12.990 -0.061 1.00 84.69 135 GLU A CA 1
ATOM 1000 C C . GLU A 1 135 ? 6.785 -11.762 0.789 1.00 84.69 135 GLU A C 1
ATOM 1002 O O . GLU A 1 135 ? 7.106 -10.680 0.291 1.00 84.69 135 GLU A O 1
ATOM 1007 N N . MET A 1 136 ? 6.707 -11.945 2.109 1.00 88.00 136 MET A N 1
ATOM 1008 C CA . MET A 1 136 ? 7.087 -10.905 3.055 1.00 88.00 136 MET A CA 1
ATOM 1009 C C . MET A 1 136 ? 8.591 -10.666 2.978 1.00 88.00 136 MET A C 1
ATOM 1011 O O . MET A 1 136 ? 9.396 -11.597 3.039 1.00 88.00 136 MET A O 1
ATOM 1015 N N . VAL A 1 137 ? 8.969 -9.399 2.928 1.00 87.00 137 VAL A N 1
ATOM 1016 C CA . VAL A 1 137 ? 10.372 -8.979 2.827 1.00 87.00 137 VAL A CA 1
ATOM 1017 C C . VAL A 1 137 ? 11.109 -8.926 4.169 1.00 87.00 137 VAL A C 1
ATOM 1019 O O . VAL A 1 137 ? 12.338 -8.844 4.199 1.00 87.00 137 VAL A O 1
ATOM 1022 N N . SER A 1 138 ? 10.378 -8.940 5.285 1.00 86.75 138 SER A N 1
ATOM 1023 C CA . SER A 1 138 ? 10.908 -8.757 6.638 1.00 86.75 138 SER A CA 1
ATOM 1024 C C . SER A 1 138 ? 10.086 -9.543 7.664 1.00 86.75 138 SER A C 1
ATOM 1026 O O . SER A 1 138 ? 8.938 -9.894 7.422 1.00 86.75 138 SER A O 1
ATOM 1028 N N . GLU A 1 139 ? 10.671 -9.807 8.835 1.00 86.12 139 GLU A N 1
ATOM 1029 C CA . GLU A 1 139 ? 9.938 -10.325 10.004 1.00 86.12 139 GLU A CA 1
ATOM 1030 C C . GLU A 1 139 ? 9.241 -9.204 10.800 1.00 86.12 139 GLU A C 1
ATOM 1032 O O . GLU A 1 139 ? 8.429 -9.482 11.679 1.00 86.12 139 GLU A O 1
ATOM 1037 N N . MET A 1 140 ? 9.586 -7.938 10.529 1.00 88.00 140 MET A N 1
ATOM 1038 C CA . MET A 1 140 ? 9.086 -6.772 11.269 1.00 88.00 140 MET A CA 1
ATOM 1039 C C . MET A 1 140 ? 7.661 -6.380 10.864 1.00 88.00 140 MET A C 1
ATOM 1041 O O . MET A 1 140 ? 6.897 -5.870 11.684 1.00 88.00 140 MET A O 1
ATOM 1045 N N . ASN A 1 141 ? 7.331 -6.597 9.594 1.00 91.62 141 ASN A N 1
ATOM 1046 C CA . ASN A 1 141 ? 6.031 -6.313 9.018 1.00 91.62 141 ASN A CA 1
ATOM 1047 C C . ASN A 1 141 ? 5.731 -7.288 7.876 1.00 91.62 141 ASN A C 1
ATOM 1049 O O . ASN A 1 141 ? 6.586 -8.033 7.408 1.00 91.62 141 ASN A O 1
ATOM 1053 N N . THR A 1 142 ? 4.489 -7.252 7.435 1.00 88.94 142 THR A N 1
ATOM 1054 C CA . THR A 1 142 ? 3.897 -8.114 6.417 1.00 88.94 142 THR A CA 1
ATOM 1055 C C . THR A 1 142 ? 3.935 -7.482 5.025 1.00 88.94 142 THR A C 1
ATOM 1057 O O . THR A 1 142 ? 3.189 -7.917 4.151 1.00 88.94 142 THR A O 1
ATOM 1060 N N . ALA A 1 143 ? 4.760 -6.449 4.811 1.00 92.38 143 ALA A N 1
ATOM 1061 C CA . ALA A 1 143 ? 4.923 -5.852 3.492 1.00 92.38 143 ALA A CA 1
ATOM 1062 C C . ALA A 1 143 ? 5.532 -6.870 2.526 1.00 92.38 143 ALA A C 1
ATOM 1064 O O . ALA A 1 143 ? 6.480 -7.587 2.869 1.00 92.38 143 ALA A O 1
ATOM 1065 N N . THR A 1 144 ? 5.008 -6.899 1.310 1.00 93.44 144 THR A N 1
ATOM 1066 C CA . THR A 1 144 ? 5.566 -7.689 0.212 1.00 93.44 144 THR A CA 1
ATOM 1067 C C . THR A 1 144 ? 6.639 -6.913 -0.550 1.00 93.44 144 THR A C 1
ATOM 1069 O O . THR A 1 144 ? 6.827 -5.707 -0.352 1.00 93.44 144 THR A O 1
ATOM 1072 N N . THR A 1 145 ? 7.348 -7.582 -1.462 1.00 92.06 145 THR A N 1
ATOM 1073 C CA . THR A 1 145 ? 8.340 -6.923 -2.327 1.00 92.06 145 THR A CA 1
ATOM 1074 C C . THR A 1 145 ? 7.698 -5.812 -3.162 1.00 92.06 145 THR A C 1
ATOM 1076 O O . THR A 1 145 ? 8.254 -4.712 -3.266 1.00 92.06 145 THR A O 1
ATOM 1079 N N . GLY A 1 146 ? 6.508 -6.065 -3.709 1.00 92.00 146 GLY A N 1
ATOM 1080 C CA . GLY A 1 146 ? 5.753 -5.072 -4.469 1.00 92.00 146 GLY A CA 1
ATOM 1081 C C . GLY A 1 146 ? 5.278 -3.900 -3.623 1.00 92.00 146 GLY A C 1
ATOM 1082 O O . GLY A 1 146 ? 5.392 -2.753 -4.052 1.00 92.00 146 GLY A O 1
ATOM 1083 N N . GLU A 1 147 ? 4.820 -4.149 -2.399 1.00 94.38 147 GLU A N 1
ATOM 1084 C CA . GLU A 1 147 ? 4.363 -3.098 -1.485 1.00 94.38 147 GLU A CA 1
ATOM 1085 C C . GLU A 1 147 ? 5.508 -2.198 -1.013 1.00 94.38 147 GLU A C 1
ATOM 1087 O O . GLU A 1 147 ? 5.353 -0.975 -0.968 1.00 94.38 147 GLU A O 1
ATOM 1092 N N . VAL A 1 148 ? 6.684 -2.768 -0.741 1.00 94.44 148 VAL A N 1
ATOM 1093 C CA . VAL A 1 148 ? 7.897 -1.989 -0.450 1.00 94.44 148 VAL A CA 1
ATOM 1094 C C . VAL A 1 148 ? 8.259 -1.112 -1.639 1.00 94.44 148 VAL A C 1
ATOM 1096 O O . VAL A 1 148 ? 8.444 0.094 -1.475 1.00 94.44 148 VAL A O 1
ATOM 1099 N N . ALA A 1 149 ? 8.325 -1.691 -2.841 1.00 93.50 149 ALA A N 1
ATOM 1100 C CA . ALA A 1 149 ? 8.645 -0.940 -4.050 1.00 93.50 149 ALA A CA 1
ATOM 1101 C C . ALA A 1 149 ? 7.624 0.180 -4.304 1.00 93.50 149 ALA A C 1
ATOM 1103 O O . ALA A 1 149 ? 7.999 1.288 -4.701 1.00 93.50 149 ALA A O 1
ATOM 1104 N N . LEU A 1 150 ? 6.345 -0.084 -4.023 1.00 94.56 150 LEU A N 1
ATOM 1105 C CA . LEU A 1 150 ? 5.269 0.884 -4.157 1.00 94.56 150 LEU A CA 1
ATOM 1106 C C . LEU A 1 150 ? 5.462 2.051 -3.189 1.00 94.56 150 LEU A C 1
ATOM 1108 O O . LEU A 1 150 ? 5.527 3.193 -3.646 1.00 94.56 150 LEU A O 1
ATOM 1112 N N . ILE A 1 151 ? 5.639 1.789 -1.891 1.00 94.56 151 ILE A N 1
ATOM 1113 C CA . ILE A 1 151 ? 5.877 2.835 -0.883 1.00 94.56 151 ILE A CA 1
ATOM 1114 C C . ILE A 1 151 ? 7.133 3.640 -1.227 1.00 94.56 151 ILE A C 1
ATOM 1116 O O . ILE A 1 151 ? 7.075 4.871 -1.283 1.00 94.56 151 ILE A O 1
ATOM 1120 N N . SER A 1 152 ? 8.244 2.973 -1.549 1.00 92.81 152 SER A N 1
ATOM 1121 C CA . SER A 1 152 ? 9.500 3.635 -1.919 1.00 92.81 152 SER A CA 1
ATOM 1122 C C . SER A 1 152 ? 9.375 4.503 -3.175 1.00 92.81 152 SER A C 1
ATOM 1124 O O . SER A 1 152 ? 10.116 5.475 -3.320 1.00 92.81 152 SER A O 1
ATOM 1126 N N . SER A 1 153 ? 8.425 4.216 -4.074 1.00 92.19 153 SER A N 1
ATOM 1127 C CA . SER A 1 153 ? 8.179 5.064 -5.245 1.00 92.19 153 SER A CA 1
ATOM 1128 C C . SER A 1 153 ? 7.585 6.434 -4.877 1.00 92.19 153 SER A C 1
ATOM 1130 O O . SER A 1 153 ? 7.846 7.418 -5.575 1.00 92.19 153 SER A O 1
ATOM 1132 N N . TYR A 1 154 ? 6.806 6.520 -3.793 1.00 92.81 154 TYR A N 1
ATOM 1133 C CA . TYR A 1 154 ? 6.184 7.763 -3.318 1.00 92.81 154 TYR A CA 1
ATOM 1134 C C . TYR A 1 154 ? 6.976 8.441 -2.192 1.00 92.81 154 TYR A C 1
ATOM 1136 O O . TYR A 1 154 ? 6.915 9.667 -2.073 1.00 92.81 154 TYR A O 1
ATOM 1144 N N . ALA A 1 155 ? 7.709 7.661 -1.395 1.00 93.00 155 ALA A N 1
ATOM 1145 C CA . ALA A 1 155 ? 8.494 8.104 -0.247 1.00 93.00 155 ALA A CA 1
ATOM 1146 C C . ALA A 1 155 ? 9.887 7.428 -0.245 1.00 93.00 155 ALA A C 1
ATOM 1148 O O . ALA A 1 155 ? 10.128 6.493 0.517 1.00 93.00 155 ALA A O 1
ATOM 1149 N N . PRO A 1 156 ? 10.828 7.886 -1.092 1.00 89.94 156 PRO A N 1
ATOM 1150 C CA . PRO A 1 156 ? 12.118 7.215 -1.298 1.00 89.94 156 PRO A CA 1
ATOM 1151 C C . PRO A 1 156 ? 13.072 7.286 -0.097 1.00 89.94 156 PRO A C 1
ATOM 1153 O O . PRO A 1 156 ? 14.057 6.557 -0.056 1.00 89.94 156 PRO A O 1
ATOM 1156 N N . GLU A 1 157 ? 12.812 8.176 0.860 1.00 90.12 157 GLU A N 1
ATOM 1157 C CA . GLU A 1 157 ? 13.635 8.345 2.065 1.00 90.12 157 GLU A CA 1
ATOM 1158 C C . GLU A 1 157 ? 13.227 7.391 3.201 1.00 90.12 157 GLU A C 1
ATOM 1160 O O . GLU A 1 157 ? 13.922 7.306 4.213 1.00 90.12 157 GLU A O 1
ATOM 1165 N N . VAL A 1 158 ? 12.112 6.672 3.043 1.00 91.69 158 VAL A N 1
ATOM 1166 C CA . VAL A 1 158 ? 11.542 5.801 4.074 1.00 91.69 158 VAL A CA 1
ATOM 1167 C C . VAL A 1 158 ? 12.090 4.386 3.934 1.00 91.69 158 VAL A C 1
ATOM 1169 O O . VAL A 1 158 ? 11.948 3.751 2.888 1.00 91.69 158 VAL A O 1
ATOM 1172 N N . ASP A 1 159 ? 12.661 3.866 5.020 1.00 93.25 159 ASP A N 1
ATOM 1173 C CA . ASP A 1 159 ? 13.051 2.460 5.113 1.00 93.25 159 ASP A CA 1
ATOM 1174 C C . ASP A 1 159 ? 11.873 1.606 5.600 1.00 93.25 159 ASP A C 1
ATOM 1176 O O . ASP A 1 159 ? 11.658 1.422 6.803 1.00 93.25 159 ASP A O 1
ATOM 1180 N N . VAL A 1 160 ? 11.112 1.072 4.640 1.00 92.38 160 VAL A N 1
ATOM 1181 C CA . VAL A 1 160 ? 9.907 0.258 4.878 1.00 92.38 160 VAL A CA 1
ATOM 1182 C C . VAL A 1 160 ? 10.197 -0.961 5.761 1.00 92.38 160 VAL A C 1
ATOM 1184 O O . VAL A 1 160 ? 9.327 -1.391 6.514 1.00 92.38 160 VAL A O 1
ATOM 1187 N N . MET A 1 161 ? 11.425 -1.491 5.748 1.00 92.00 161 MET A N 1
ATOM 1188 C CA . MET A 1 161 ? 11.797 -2.677 6.533 1.00 92.00 161 MET A CA 1
ATOM 1189 C C . MET A 1 161 ? 11.812 -2.423 8.041 1.00 92.00 161 MET A C 1
ATOM 1191 O O . MET A 1 161 ? 11.775 -3.370 8.828 1.00 92.00 161 MET A O 1
ATOM 1195 N N . THR A 1 162 ? 11.895 -1.155 8.443 1.00 91.94 162 THR A N 1
ATOM 1196 C CA . THR A 1 162 ? 11.944 -0.732 9.849 1.00 91.94 162 THR A CA 1
ATOM 1197 C C . THR A 1 162 ? 10.577 -0.358 10.409 1.00 91.94 162 THR A C 1
ATOM 1199 O O . THR A 1 162 ? 10.434 -0.226 11.625 1.00 91.94 162 THR A O 1
ATOM 1202 N N . LEU A 1 163 ? 9.582 -0.212 9.533 1.00 93.25 163 LEU A N 1
ATOM 1203 C CA . LEU A 1 163 ? 8.227 0.166 9.899 1.00 93.25 163 LEU A CA 1
ATOM 1204 C C . LEU A 1 163 ? 7.487 -0.998 10.557 1.00 93.25 163 LEU A C 1
ATOM 1206 O O . LEU A 1 163 ? 7.686 -2.167 10.217 1.00 93.25 163 LEU A O 1
ATOM 1210 N N . SER A 1 164 ? 6.583 -0.660 11.467 1.00 92.94 164 SER A N 1
ATOM 1211 C CA . SER A 1 164 ? 5.572 -1.582 11.974 1.00 92.94 164 SER A CA 1
ATOM 1212 C C . SER A 1 164 ? 4.508 -1.887 10.916 1.00 92.94 164 SER A C 1
ATOM 1214 O O . SER A 1 164 ? 4.293 -1.110 9.984 1.00 92.94 164 SER A O 1
ATOM 1216 N N . ASP A 1 165 ? 3.767 -2.984 11.097 1.00 91.19 165 ASP A N 1
ATOM 1217 C CA . ASP A 1 165 ? 2.609 -3.300 10.249 1.00 91.19 165 ASP A CA 1
ATOM 1218 C C . ASP A 1 165 ? 1.609 -2.143 10.175 1.00 91.19 165 ASP A C 1
ATOM 1220 O O . ASP A 1 165 ? 1.113 -1.821 9.103 1.00 91.19 165 ASP A O 1
ATOM 1224 N N . ALA A 1 166 ? 1.330 -1.476 11.298 1.00 90.69 166 ALA A N 1
ATOM 1225 C CA . ALA A 1 166 ? 0.372 -0.376 11.320 1.00 90.69 166 ALA A CA 1
ATOM 1226 C C . ALA A 1 166 ? 0.820 0.809 10.446 1.00 90.69 166 ALA A C 1
ATOM 1228 O O . ALA A 1 166 ? -0.006 1.429 9.774 1.00 90.69 166 ALA A O 1
ATOM 1229 N N . GLU A 1 167 ? 2.119 1.107 10.429 1.00 93.81 167 GLU A N 1
ATOM 1230 C CA . GLU A 1 167 ? 2.702 2.166 9.601 1.00 93.81 167 GLU A CA 1
ATOM 1231 C C . GLU A 1 167 ? 2.696 1.788 8.118 1.00 93.81 167 GLU A C 1
ATOM 1233 O O . GLU A 1 167 ? 2.315 2.611 7.287 1.00 93.81 167 GLU A O 1
ATOM 1238 N N . VAL A 1 168 ? 3.034 0.538 7.782 1.00 94.31 168 VAL A N 1
ATOM 1239 C CA . VAL A 1 168 ? 2.933 0.022 6.406 1.00 94.31 168 VAL A CA 1
ATOM 1240 C C . VAL A 1 168 ? 1.489 0.088 5.912 1.00 94.31 168 VAL A C 1
ATOM 1242 O O . VAL A 1 168 ? 1.238 0.614 4.828 1.00 94.31 168 VAL A O 1
ATOM 1245 N N . ASN A 1 169 ? 0.529 -0.382 6.715 1.00 93.25 169 ASN A N 1
ATOM 1246 C CA . ASN A 1 169 ? -0.894 -0.326 6.378 1.00 93.25 169 ASN A CA 1
ATOM 1247 C C . ASN A 1 169 ? -1.329 1.118 6.118 1.00 93.25 169 ASN A C 1
ATOM 1249 O O . ASN A 1 169 ? -2.004 1.380 5.126 1.00 93.25 169 ASN A O 1
ATOM 1253 N N . SER A 1 170 ? -0.892 2.049 6.973 1.00 93.81 170 SER A N 1
ATOM 1254 C CA . SER A 1 170 ? -1.266 3.462 6.868 1.00 93.81 170 SER A CA 1
ATOM 1255 C C . SER A 1 170 ? -0.689 4.079 5.599 1.00 93.81 170 SER A C 1
ATOM 1257 O O . SER A 1 170 ? -1.381 4.808 4.892 1.00 93.81 170 SER A O 1
ATOM 1259 N N . ALA A 1 171 ? 0.558 3.744 5.265 1.00 94.75 171 ALA A N 1
ATOM 1260 C CA . ALA A 1 171 ? 1.202 4.198 4.043 1.00 94.75 171 ALA A CA 1
ATOM 1261 C C . ALA A 1 171 ? 0.489 3.674 2.792 1.00 94.75 171 ALA A C 1
ATOM 1263 O O . ALA A 1 171 ? 0.173 4.447 1.890 1.00 94.75 171 ALA A O 1
ATOM 1264 N N . LEU A 1 172 ? 0.178 2.378 2.749 1.00 93.75 172 LEU A N 1
ATOM 1265 C CA . LEU A 1 172 ? -0.549 1.777 1.632 1.00 93.75 172 LEU A CA 1
ATOM 1266 C C . LEU A 1 172 ? -1.977 2.317 1.529 1.00 93.75 172 LEU A C 1
ATOM 1268 O O . LEU A 1 172 ? -2.451 2.560 0.426 1.00 93.75 172 LEU A O 1
ATOM 1272 N N . ALA A 1 173 ? -2.647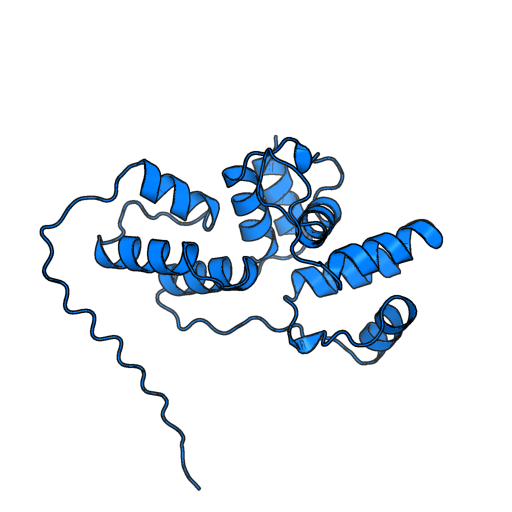 2.573 2.652 1.00 92.25 173 ALA A N 1
ATOM 1273 C CA . ALA A 1 173 ? -3.961 3.202 2.665 1.00 92.25 173 ALA A CA 1
ATOM 1274 C C . ALA A 1 173 ? -3.941 4.608 2.052 1.00 92.25 173 ALA A C 1
ATOM 1276 O O . ALA A 1 173 ? -4.832 4.954 1.279 1.00 92.25 173 ALA A O 1
ATOM 1277 N N . ILE A 1 174 ? -2.903 5.393 2.354 1.00 93.12 174 ILE A N 1
ATOM 1278 C CA . ILE A 1 174 ? -2.674 6.702 1.733 1.00 93.12 174 ILE A CA 1
ATOM 1279 C C . ILE A 1 174 ? -2.377 6.547 0.236 1.00 93.12 174 ILE A C 1
ATOM 1281 O O . ILE A 1 174 ? -2.884 7.324 -0.557 1.00 93.12 174 ILE A O 1
ATOM 1285 N N . ILE A 1 175 ? -1.582 5.558 -0.177 1.00 93.56 175 ILE A N 1
ATOM 1286 C CA . ILE A 1 175 ? -1.238 5.350 -1.596 1.00 93.56 175 ILE A CA 1
ATOM 1287 C C . ILE A 1 175 ? -2.450 4.906 -2.420 1.00 93.56 175 ILE A C 1
ATOM 1289 O O . ILE A 1 175 ? -2.609 5.344 -3.555 1.00 93.56 175 ILE A O 1
ATOM 1293 N N . TYR A 1 176 ? -3.298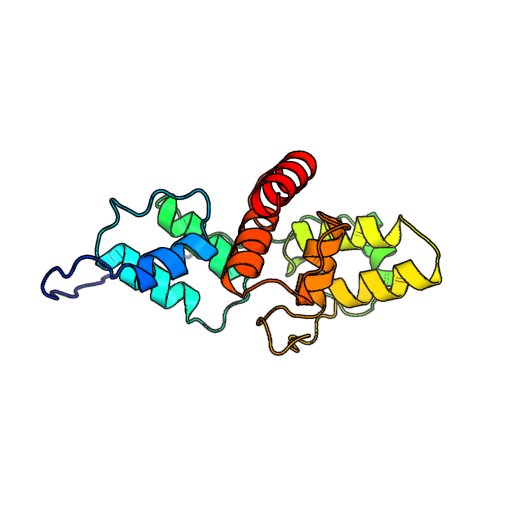 4.045 -1.859 1.00 90.25 176 TYR A N 1
ATOM 1294 C CA . TYR A 1 176 ? -4.520 3.566 -2.507 1.00 90.25 176 TYR A CA 1
ATOM 1295 C C . TYR A 1 176 ? -5.705 4.526 -2.358 1.00 90.25 176 TYR A C 1
ATOM 1297 O O . TYR A 1 176 ? -6.807 4.208 -2.813 1.00 90.25 176 TYR A O 1
ATOM 1305 N N . SER A 1 177 ? -5.502 5.696 -1.748 1.00 85.31 177 SER A N 1
ATOM 1306 C CA . SER A 1 177 ? -6.512 6.743 -1.753 1.00 85.31 177 SER A CA 1
ATOM 1307 C C . SER A 1 177 ? -6.686 7.306 -3.168 1.00 85.31 177 SER A C 1
ATOM 1309 O O . SER A 1 177 ? -5.813 7.208 -4.030 1.00 85.31 177 SER A O 1
ATOM 1311 N N . ASN A 1 178 ? -7.828 7.941 -3.419 1.00 80.19 178 ASN A N 1
ATOM 1312 C CA . ASN A 1 178 ? -8.096 8.611 -4.694 1.00 80.19 178 ASN A CA 1
ATOM 1313 C C . ASN A 1 178 ? -7.415 10.000 -4.789 1.00 80.19 178 ASN A C 1
ATOM 1315 O O . ASN A 1 178 ? -7.887 10.881 -5.512 1.00 80.19 178 ASN A O 1
ATOM 1319 N N . ASP A 1 179 ? -6.355 10.230 -4.009 1.00 85.75 179 ASP A N 1
ATOM 1320 C CA . ASP A 1 179 ? -5.619 11.491 -3.982 1.00 85.75 179 ASP A CA 1
ATOM 1321 C C . ASP A 1 179 ? -4.608 11.585 -5.133 1.00 85.75 179 ASP A C 1
ATOM 1323 O O . ASP A 1 179 ? -4.212 10.598 -5.755 1.00 85.75 179 ASP A O 1
ATOM 1327 N N . SER A 1 180 ? -4.149 12.803 -5.426 1.00 88.00 180 SER A N 1
ATOM 1328 C CA . SER A 1 180 ? -3.096 12.990 -6.422 1.00 88.00 180 SER A CA 1
ATOM 1329 C C . SER A 1 180 ? -1.742 12.504 -5.896 1.00 88.00 180 SER A C 1
ATOM 1331 O O . SER A 1 180 ? -1.470 12.574 -4.700 1.00 88.00 180 SER A O 1
ATOM 1333 N N . ARG A 1 181 ? -0.823 12.101 -6.786 1.00 86.56 181 ARG A N 1
ATOM 1334 C CA . ARG A 1 181 ? 0.541 11.679 -6.399 1.00 86.56 181 ARG A CA 1
ATOM 1335 C C . ARG A 1 181 ? 1.249 12.678 -5.475 1.00 86.56 181 ARG A C 1
ATOM 1337 O O . ARG A 1 181 ? 1.951 12.263 -4.558 1.00 86.56 181 ARG A O 1
ATOM 1344 N N . GLY A 1 182 ? 1.075 13.980 -5.716 1.00 88.69 182 GLY A N 1
ATOM 1345 C CA . GLY A 1 182 ? 1.665 15.025 -4.877 1.00 88.69 182 GLY A CA 1
ATOM 1346 C C . GLY A 1 182 ? 1.074 15.056 -3.467 1.00 88.69 182 GLY A C 1
ATOM 1347 O O . GLY A 1 182 ? 1.819 15.190 -2.498 1.00 88.69 182 GLY A O 1
ATOM 1348 N N . ASP A 1 183 ? -0.242 14.875 -3.355 1.00 91.75 183 ASP A N 1
ATOM 1349 C CA . ASP A 1 183 ? -0.940 14.808 -2.070 1.00 91.75 183 ASP A CA 1
ATOM 1350 C C . ASP A 1 183 ? -0.566 13.531 -1.309 1.00 91.75 183 ASP A C 1
ATOM 1352 O O . ASP A 1 183 ? -0.250 13.607 -0.124 1.00 91.75 183 ASP A O 1
ATOM 1356 N N . ILE A 1 184 ? -0.495 12.385 -1.999 1.00 91.94 184 ILE A N 1
ATOM 1357 C CA . ILE A 1 184 ? -0.021 11.106 -1.445 1.00 91.94 184 ILE A CA 1
ATOM 1358 C C . ILE A 1 184 ? 1.380 11.279 -0.853 1.00 91.94 184 ILE A C 1
ATOM 1360 O O . ILE A 1 184 ? 1.586 11.006 0.328 1.00 91.94 184 ILE A O 1
ATOM 1364 N N . SER A 1 185 ? 2.341 11.793 -1.629 1.00 90.62 185 SER A N 1
ATOM 1365 C CA . SER A 1 185 ? 3.701 12.034 -1.130 1.00 90.62 185 SER A CA 1
ATOM 1366 C C . SER A 1 185 ? 3.722 13.003 0.058 1.00 90.62 185 SER A C 1
ATOM 1368 O O . SER A 1 185 ? 4.477 12.792 1.005 1.00 90.62 185 SER A O 1
ATOM 1370 N N . GLY A 1 186 ? 2.880 14.042 0.048 1.00 92.50 186 GLY A N 1
ATOM 1371 C CA . GLY A 1 186 ? 2.742 14.970 1.172 1.00 92.50 186 GLY A CA 1
ATOM 1372 C C . GLY A 1 186 ? 2.218 14.298 2.446 1.00 92.50 186 GLY A C 1
ATOM 1373 O O . GLY A 1 186 ? 2.775 14.513 3.523 1.00 92.50 186 GLY A O 1
ATOM 1374 N N . LYS A 1 187 ? 1.188 13.456 2.323 1.00 92.88 187 LYS A N 1
ATOM 1375 C CA . LYS A 1 187 ? 0.592 12.693 3.430 1.00 92.88 187 LYS A CA 1
ATOM 1376 C C . LYS A 1 187 ? 1.554 11.643 3.985 1.00 92.88 187 LYS A C 1
ATOM 1378 O O . LYS A 1 187 ? 1.696 11.545 5.198 1.00 92.88 187 LYS A O 1
ATOM 1383 N N . LEU A 1 188 ? 2.274 10.922 3.123 1.00 93.12 188 LEU A N 1
ATOM 1384 C CA . LEU A 1 188 ? 3.312 9.977 3.550 1.00 93.12 188 LEU A CA 1
ATOM 1385 C C . LEU A 1 188 ? 4.438 10.681 4.307 1.00 93.12 188 LEU A C 1
ATOM 1387 O O . LEU A 1 188 ? 4.876 10.204 5.348 1.00 93.12 188 LEU A O 1
ATOM 1391 N N . ASN A 1 189 ? 4.876 11.849 3.835 1.00 90.81 189 ASN A N 1
ATOM 1392 C CA . ASN A 1 189 ? 5.894 12.621 4.538 1.00 90.81 189 ASN A CA 1
ATOM 1393 C C . ASN A 1 189 ? 5.432 13.039 5.946 1.00 90.81 189 ASN A C 1
ATOM 1395 O O . ASN A 1 189 ? 6.229 13.005 6.877 1.00 90.81 189 ASN A O 1
ATOM 1399 N N . ALA A 1 190 ? 4.152 13.395 6.101 1.00 90.75 190 ALA A N 1
ATOM 1400 C CA . ALA A 1 190 ? 3.551 13.727 7.393 1.00 90.75 190 ALA A CA 1
ATOM 1401 C C . ALA A 1 190 ? 3.315 12.506 8.301 1.00 90.75 190 ALA A C 1
ATOM 1403 O O . ALA A 1 190 ? 3.224 12.664 9.513 1.00 90.75 190 ALA A O 1
ATOM 1404 N N . LEU A 1 191 ? 3.196 11.301 7.735 1.00 90.12 191 LEU A N 1
ATOM 1405 C CA . LEU A 1 191 ? 3.077 10.062 8.505 1.00 90.12 191 LEU A CA 1
ATOM 1406 C C . LEU A 1 191 ? 4.404 9.687 9.185 1.00 90.12 191 LEU A C 1
ATOM 1408 O O . LEU A 1 191 ? 4.390 9.156 10.292 1.00 90.12 191 LEU A O 1
ATOM 1412 N N . PHE A 1 192 ? 5.536 9.960 8.529 1.00 89.75 192 PHE A N 1
ATOM 1413 C CA . PHE A 1 192 ? 6.860 9.490 8.957 1.00 89.75 192 PHE A CA 1
ATOM 1414 C C . PHE A 1 192 ? 7.762 10.558 9.604 1.00 89.75 192 PHE A C 1
ATOM 1416 O O . PHE A 1 192 ? 8.848 10.212 10.072 1.00 89.75 192 PHE A O 1
ATOM 1423 N N . ASN A 1 193 ? 7.343 11.830 9.646 1.00 79.31 193 ASN A N 1
ATOM 1424 C CA . ASN A 1 193 ? 8.093 12.949 10.246 1.00 79.31 193 ASN A CA 1
ATOM 1425 C C . ASN A 1 193 ? 7.260 13.723 11.268 1.00 79.31 193 ASN A C 1
ATOM 1427 O O . ASN A 1 193 ? 7.845 14.140 12.295 1.00 79.31 193 ASN A O 1
#

Sequence (193 aa):
MKRFMTATALTLALTAPAYAATDGEVATIQSYLPEADISGWSDAQVSSALNIIYSNDSRADITGKLSALYADEEFVPMTASITEAEIAILDEYVDGVDYTMLPQPTVDAAIAAAQSGDESDRADRVRALLQDDGEMVSEMNTATTGEVALISSYAPEVDVMTLSDAEVNSALAIIYSNDSRGDISGKLNALFN

Secondary structure (D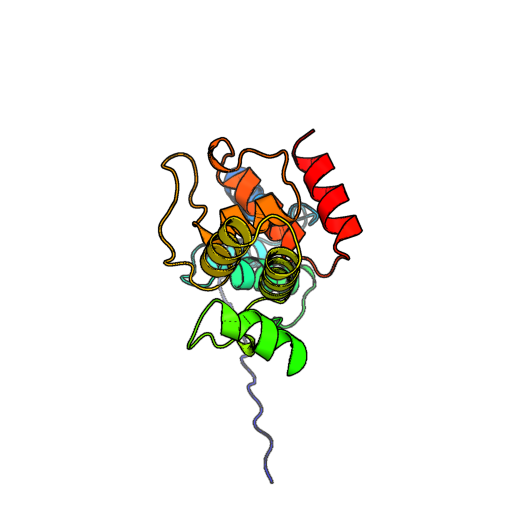SSP, 8-state):
-------------------PPPHHHHHHHHHH-TT---TT--HHHHHHHHHHHTSSS-HHHHHHHHHHHHHT------B----HHHHHHHTTT-SS--GGGSBHHHHHHHHHHHHSS-HHHHHHHHHHHHS----BS-SS---BHHHHHHHHHH-TT--GGGS-HHHHHHHHHHHTSSS-HHHHHHHHHHHH-